Protein AF-0000000082895607 (afdb_homodimer)

Organism: Panagrellus redivivus (NCBI:txid6233)

pLDDT: mean 77.43, std 25.28, range [23.78, 98.0]

Radius of gyration: 26.11 Å; Cα contacts (8 Å, |Δi|>4): 248; chains: 2; bounding box: 45×63×79 Å

Structure (mmCIF, N/CA/C/O backbone):
data_AF-0000000082895607-model_v1
#
loop_
_entity.id
_entity.type
_entity.pdbx_description
1 polymer 'DUF148 domain-containing protein'
#
loop_
_atom_site.group_PDB
_atom_site.id
_atom_site.type_symbol
_atom_site.label_atom_id
_atom_site.label_alt_id
_atom_site.label_comp_id
_atom_site.label_asym_id
_atom_site.label_entity_id
_atom_site.label_seq_id
_atom_site.pdbx_PDB_ins_code
_atom_site.Cartn_x
_atom_site.Cartn_y
_atom_site.Cartn_z
_atom_site.occupancy
_atom_site.B_iso_or_equiv
_atom_site.auth_seq_id
_atom_site.auth_comp_id
_atom_site.auth_asym_id
_atom_site.auth_atom_id
_atom_site.pdbx_PDB_model_num
ATOM 1 N N . MET A 1 1 ? -23.828 25.281 -57.281 1 23.89 1 MET A N 1
ATOM 2 C CA . MET A 1 1 ? -23.281 23.938 -57.094 1 23.89 1 MET A CA 1
ATOM 3 C C . MET A 1 1 ? -22.266 23.906 -55.969 1 23.89 1 MET A C 1
ATOM 5 O O . MET A 1 1 ? -21.141 24.391 -56.125 1 23.89 1 MET A O 1
ATOM 9 N N . LYS A 1 2 ? -22.781 24.25 -54.656 1 31.88 2 LYS A N 1
ATOM 10 C CA . LYS A 1 2 ? -22.172 24.516 -53.344 1 31.88 2 LYS A CA 1
ATOM 11 C C . LYS A 1 2 ? -21.328 23.344 -52.875 1 31.88 2 LYS A C 1
ATOM 13 O O . LYS A 1 2 ? -21.656 22.172 -53.125 1 31.88 2 LYS A O 1
ATOM 18 N N . PRO A 1 3 ? -19.953 23.609 -52.656 1 29.38 3 PRO A N 1
ATOM 19 C CA . PRO A 1 3 ? -18.812 22.719 -52.375 1 29.38 3 PRO A CA 1
ATOM 20 C C . PRO A 1 3 ? -19.078 21.797 -51.188 1 29.38 3 PRO A C 1
ATOM 22 O O . PRO A 1 3 ? -19.234 22.266 -50.031 1 29.38 3 PRO A O 1
ATOM 25 N N . GLN A 1 4 ? -19.984 20.719 -51.281 1 27.86 4 GLN A N 1
ATOM 26 C CA . GLN A 1 4 ? -20.391 19.672 -50.344 1 27.86 4 GLN A CA 1
ATOM 27 C C . GLN A 1 4 ? -19.188 18.844 -49.906 1 27.86 4 GLN A C 1
ATOM 29 O O . GLN A 1 4 ? -19.344 17.75 -49.375 1 27.86 4 GLN A O 1
ATOM 34 N N . PHE A 1 5 ? -17.891 19.266 -50.375 1 30.45 5 PHE A N 1
ATOM 35 C CA . PHE A 1 5 ? -16.812 18.312 -50.156 1 30.45 5 PHE A CA 1
ATOM 36 C C . PHE A 1 5 ? -16.438 18.234 -48.688 1 30.45 5 PHE A C 1
ATOM 38 O O . PHE A 1 5 ? -15.461 17.578 -48.344 1 30.45 5 PHE A O 1
ATOM 45 N N . LEU A 1 6 ? -16.984 19.219 -47.844 1 29.53 6 LEU A N 1
ATOM 46 C CA . LEU A 1 6 ? -16.406 19.328 -46.5 1 29.53 6 LEU A CA 1
ATOM 47 C C . LEU A 1 6 ? -16.766 18.109 -45.688 1 29.53 6 LEU A C 1
ATOM 49 O O . LEU A 1 6 ? -16.359 18 -44.531 1 29.53 6 LEU A O 1
ATOM 53 N N . ILE A 1 7 ? -17.781 17.281 -46.125 1 29.41 7 ILE A N 1
ATOM 54 C CA . ILE A 1 7 ? -18.344 16.359 -45.125 1 29.41 7 ILE A CA 1
ATOM 55 C C . ILE A 1 7 ? -17.391 15.18 -44.938 1 29.41 7 ILE A C 1
ATOM 57 O O . ILE A 1 7 ? -17.359 14.586 -43.844 1 29.41 7 ILE A O 1
ATOM 61 N N . ALA A 1 8 ? -16.469 14.859 -45.938 1 30.78 8 ALA A N 1
ATOM 62 C CA . ALA A 1 8 ? -15.922 13.508 -45.906 1 30.78 8 ALA A CA 1
ATOM 63 C C . ALA A 1 8 ? -14.812 13.406 -44.844 1 30.78 8 ALA A C 1
ATOM 65 O O . ALA A 1 8 ? -14.359 12.305 -44.531 1 30.78 8 ALA A O 1
ATOM 66 N N . VAL A 1 9 ? -14.133 14.562 -44.594 1 34.22 9 VAL A N 1
ATOM 67 C CA . VAL A 1 9 ? -12.914 14.359 -43.781 1 34.22 9 VAL A CA 1
ATOM 68 C C . VAL A 1 9 ? -13.281 14 -42.344 1 34.22 9 VAL A C 1
ATOM 70 O O . VAL A 1 9 ? -12.469 13.414 -41.625 1 34.22 9 VAL A O 1
ATOM 73 N N . SER A 1 10 ? -14.516 14.406 -41.906 1 31.94 10 SER A N 1
ATOM 74 C CA . SER A 1 10 ? -14.758 14.258 -40.469 1 31.94 10 SER A CA 1
ATOM 75 C C . SER A 1 10 ? -14.812 12.789 -40.062 1 31.94 10 SER A C 1
ATOM 77 O O . SER A 1 10 ? -14.719 12.461 -38.875 1 31.94 10 SER A O 1
ATOM 79 N N . ILE A 1 11 ? -15.391 11.969 -40.969 1 33.97 11 ILE A N 1
ATOM 80 C CA . ILE A 1 11 ? -15.844 10.688 -40.438 1 33.97 11 ILE A CA 1
ATOM 81 C C . ILE A 1 11 ? -14.641 9.812 -40.094 1 33.97 11 ILE A C 1
ATOM 83 O O . ILE A 1 11 ? -14.703 8.984 -39.188 1 33.97 11 ILE A O 1
ATOM 87 N N . VAL A 1 12 ? -13.492 10.023 -40.875 1 31.88 12 VAL A N 1
ATOM 88 C CA . VAL A 1 12 ? -12.516 8.945 -40.812 1 31.88 12 VAL A CA 1
ATOM 89 C C . VAL A 1 12 ? -11.805 8.961 -39.469 1 31.88 12 VAL A C 1
ATOM 91 O O . VAL A 1 12 ? -11.109 8.008 -39.094 1 31.88 12 VAL A O 1
ATOM 94 N N . PHE A 1 13 ? -11.703 10.234 -38.875 1 34.66 13 PHE A N 1
ATOM 95 C CA . PHE A 1 13 ? -10.891 10.156 -37.656 1 34.66 13 PHE A CA 1
ATOM 96 C C . PHE A 1 13 ? -11.578 9.312 -36.594 1 34.66 13 PHE A C 1
ATOM 98 O O . PHE A 1 13 ? -11.07 9.18 -35.469 1 34.66 13 PHE A O 1
ATOM 105 N N . LEU A 1 14 ? -12.891 9.172 -36.812 1 34.41 14 LEU A N 1
ATOM 106 C CA . LEU A 1 14 ? -13.523 8.43 -35.719 1 34.41 14 LEU A CA 1
ATOM 107 C C . LEU A 1 14 ? -12.688 7.211 -35.344 1 34.41 14 LEU A C 1
ATOM 109 O O . LEU A 1 14 ? -12.508 6.918 -34.156 1 34.41 14 LEU A O 1
ATOM 113 N N . THR A 1 15 ? -12.656 6.098 -36.312 1 31.83 15 THR A N 1
ATOM 114 C CA . THR A 1 15 ? -12.727 4.703 -35.906 1 31.83 15 THR A CA 1
ATOM 115 C C . THR A 1 15 ? -11.398 4.246 -35.312 1 31.83 1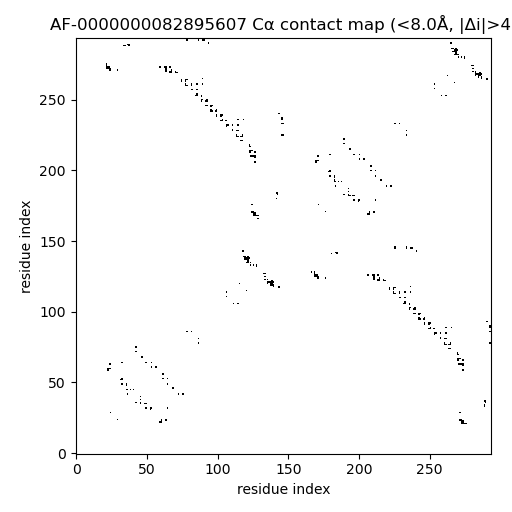5 THR A C 1
ATOM 117 O O . THR A 1 15 ? -11.359 3.338 -34.469 1 31.83 15 THR A O 1
ATOM 120 N N . LEU A 1 16 ? -10.188 4.566 -36.031 1 32.69 16 LEU A N 1
ATOM 121 C CA . LEU A 1 16 ? -9.125 3.666 -35.594 1 32.69 16 LEU A CA 1
ATOM 122 C C . LEU A 1 16 ? -8.562 4.094 -34.25 1 32.69 16 LEU A C 1
ATOM 124 O O . LEU A 1 16 ? -7.48 4.684 -34.188 1 32.69 16 LEU A O 1
ATOM 128 N N . ALA A 1 17 ? -8.898 5.203 -33.625 1 32.88 17 ALA A N 1
ATOM 129 C CA . ALA A 1 17 ? -8.438 5.129 -32.25 1 32.88 17 ALA A CA 1
ATOM 130 C C . ALA A 1 17 ? -8.555 3.705 -31.719 1 32.88 17 ALA A C 1
ATOM 132 O O . ALA A 1 17 ? -9.648 3.248 -31.375 1 32.88 17 ALA A O 1
ATOM 133 N N . SER A 1 18 ? -7.969 2.793 -32.312 1 35.06 18 SER A N 1
ATOM 134 C CA . SER A 1 18 ? -7.668 1.528 -31.656 1 35.06 18 SER A CA 1
ATOM 135 C C . SER A 1 18 ? -7.383 1.734 -30.172 1 35.06 18 SER A C 1
ATOM 137 O O . SER A 1 18 ? -6.367 2.326 -29.797 1 35.06 18 SER A O 1
ATOM 139 N N . THR A 1 19 ? -8.203 2.348 -29.359 1 38.34 19 THR A N 1
ATOM 140 C CA . THR A 1 19 ? -8.078 2.129 -27.922 1 38.34 19 THR A CA 1
ATOM 141 C C . THR A 1 19 ? -7.27 0.871 -27.625 1 38.34 19 THR A C 1
ATOM 143 O O . THR A 1 19 ? -7.688 -0.237 -27.969 1 38.34 19 THR A O 1
ATOM 146 N N . TYR A 1 20 ? -6.066 0.916 -28 1 40.5 20 TYR A N 1
ATOM 147 C CA . TYR A 1 20 ? -5.289 -0.2 -27.469 1 40.5 20 TYR A CA 1
ATOM 148 C C . TYR A 1 20 ? -5.91 -0.74 -26.188 1 40.5 20 TYR A C 1
ATOM 150 O O . TYR A 1 20 ? -5.727 -0.164 -25.109 1 40.5 20 TYR A O 1
ATOM 158 N N . ALA A 1 21 ? -7.141 -0.857 -26.094 1 45.94 21 ALA A N 1
ATOM 159 C CA . ALA A 1 21 ? -7.84 -1.519 -25 1 45.94 21 ALA A CA 1
ATOM 160 C C . ALA A 1 21 ? -7.008 -2.666 -24.438 1 45.94 21 ALA A C 1
ATOM 162 O O . ALA A 1 21 ? -6.625 -3.584 -25.156 1 45.94 21 ALA A O 1
ATOM 163 N N . TYR A 1 22 ? -6.16 -2.314 -23.562 1 58.28 22 TYR A N 1
ATOM 164 C CA . TYR A 1 22 ? -5.578 -3.453 -22.859 1 58.28 22 TYR A CA 1
ATOM 165 C C . TYR A 1 22 ? -6.602 -4.566 -22.688 1 58.28 22 TYR A C 1
ATOM 167 O O . TYR A 1 22 ? -7.742 -4.312 -22.297 1 58.28 22 TYR A O 1
ATOM 175 N N . GLU A 1 23 ? -6.391 -5.473 -23.531 1 76.56 23 GLU A N 1
ATOM 176 C CA . GLU A 1 23 ? -7.219 -6.656 -23.312 1 76.56 23 GLU A CA 1
ATOM 177 C C . GLU A 1 23 ? -6.895 -7.316 -21.984 1 76.56 23 GLU A C 1
ATOM 179 O O . GLU A 1 23 ? -5.727 -7.551 -21.672 1 76.56 23 GLU A O 1
ATOM 184 N N . ASN A 1 24 ? -7.844 -7.254 -21.203 1 87.19 24 ASN A N 1
ATOM 185 C CA . ASN A 1 24 ? -7.746 -7.879 -19.875 1 87.19 24 ASN A CA 1
ATOM 186 C C . ASN A 1 24 ? -8.578 -9.156 -19.812 1 87.19 24 ASN A C 1
ATOM 188 O O . ASN A 1 24 ? -9.555 -9.312 -20.547 1 87.19 24 ASN A O 1
ATOM 192 N N . LEU A 1 25 ? -8.07 -10.047 -18.953 1 91.75 25 LEU A N 1
ATOM 193 C CA . LEU A 1 25 ? -8.969 -11.125 -18.531 1 91.75 25 LEU A CA 1
ATOM 194 C C . LEU A 1 25 ? -10.133 -10.578 -17.719 1 91.75 25 LEU A C 1
ATOM 196 O O . LEU A 1 25 ? -9.961 -9.656 -16.922 1 91.75 25 LEU A O 1
ATOM 200 N N . SER A 1 26 ? -11.312 -11.141 -18.078 1 90.12 26 SER A N 1
ATOM 201 C CA . SER A 1 26 ? -12.383 -10.859 -17.141 1 90.12 26 SER A CA 1
ATOM 202 C C . SER A 1 26 ? -11.992 -11.289 -15.719 1 90.12 26 SER A C 1
ATOM 204 O O . SER A 1 26 ? -11.133 -12.148 -15.539 1 90.12 26 SER A O 1
ATOM 206 N N . ASN A 1 27 ? -12.625 -10.742 -14.781 1 90.12 27 ASN A N 1
ATOM 207 C CA . ASN A 1 27 ? -12.297 -11.07 -13.398 1 90.12 27 ASN A CA 1
ATOM 208 C C . ASN A 1 27 ? -12.453 -12.562 -13.117 1 90.12 27 ASN A C 1
ATOM 210 O O . ASN A 1 27 ? -11.609 -13.156 -12.438 1 90.12 27 ASN A O 1
ATOM 214 N N . ASP A 1 28 ? -13.531 -13.172 -13.602 1 91.62 28 ASP A N 1
ATOM 215 C CA . ASP A 1 28 ? -13.773 -14.594 -13.352 1 91.62 28 ASP A CA 1
ATOM 216 C C . ASP A 1 28 ? -12.656 -15.453 -13.93 1 91.62 28 ASP A C 1
ATOM 218 O O . ASP A 1 28 ? -12.148 -16.359 -13.258 1 91.62 28 ASP A O 1
ATOM 222 N N . LYS A 1 29 ? -12.32 -15.195 -15.141 1 94.12 29 LYS A N 1
ATOM 223 C CA . LYS A 1 29 ? -11.242 -15.93 -15.789 1 94.12 29 LYS A CA 1
ATOM 224 C C . LYS A 1 29 ? -9.922 -15.734 -15.047 1 94.12 29 LYS A C 1
ATOM 226 O O . LYS A 1 29 ? -9.172 -16.688 -14.844 1 94.12 29 LYS A O 1
ATOM 231 N N . TYR A 1 30 ? -9.672 -14.492 -14.711 1 93.75 30 TYR A N 1
ATOM 232 C CA . TYR A 1 30 ? -8.445 -14.156 -13.992 1 93.75 30 TYR A CA 1
ATOM 233 C C . TYR A 1 30 ? -8.375 -14.906 -12.664 1 93.75 30 TYR A C 1
ATOM 235 O O . TYR A 1 30 ? -7.363 -15.539 -12.359 1 93.75 30 TYR A O 1
ATOM 243 N N . GLN A 1 31 ? -9.453 -14.906 -11.922 1 93 31 GLN A N 1
ATOM 244 C CA . GLN A 1 31 ? -9.484 -15.578 -10.625 1 93 31 GLN A CA 1
ATOM 245 C C . GLN A 1 31 ? -9.359 -17.094 -10.789 1 93 31 GLN A C 1
ATOM 247 O O . GLN A 1 31 ? -8.727 -17.75 -9.969 1 93 31 GLN A O 1
ATOM 252 N N . ALA A 1 32 ? -9.914 -17.609 -11.781 1 93.31 32 ALA A N 1
ATOM 253 C CA . ALA A 1 32 ? -9.805 -19.047 -12.031 1 93.31 32 ALA A CA 1
ATOM 254 C C . ALA A 1 32 ? -8.352 -19.453 -12.242 1 93.31 32 ALA A C 1
ATOM 256 O O . ALA A 1 32 ? -7.895 -20.469 -11.711 1 93.31 32 ALA A O 1
ATOM 257 N N . VAL A 1 33 ? -7.633 -18.656 -12.969 1 94.69 33 VAL A N 1
ATOM 258 C CA . VAL A 1 33 ? -6.223 -18.922 -13.242 1 94.69 33 VAL A CA 1
ATOM 259 C C . VAL A 1 33 ? -5.414 -18.812 -11.945 1 94.69 33 VAL A C 1
ATOM 261 O O . VAL A 1 33 ? -4.621 -19.703 -11.625 1 94.69 33 VAL A O 1
ATOM 264 N N . LEU A 1 34 ? -5.676 -17.781 -11.258 1 93.44 34 LEU A N 1
ATOM 265 C CA . LEU A 1 34 ? -4.914 -17.547 -10.031 1 93.44 34 LEU A CA 1
ATOM 266 C C . LEU A 1 34 ? -5.164 -18.656 -9.016 1 93.44 34 LEU A C 1
ATOM 268 O O . LEU A 1 34 ? -4.25 -19.062 -8.297 1 93.44 34 LEU A O 1
ATOM 272 N N . LYS A 1 35 ? -6.324 -19.156 -8.945 1 92.38 35 LYS A N 1
ATOM 273 C CA . LYS A 1 35 ? -6.688 -20.188 -7.992 1 92.38 35 LYS A CA 1
ATOM 274 C C . LYS A 1 35 ? -5.867 -21.453 -8.227 1 92.38 35 LYS A C 1
ATOM 276 O O . LYS A 1 35 ? -5.543 -22.188 -7.281 1 92.38 35 LYS A O 1
ATOM 281 N N . ALA A 1 36 ? -5.512 -21.703 -9.391 1 93.44 36 ALA A N 1
ATOM 282 C CA . ALA A 1 36 ? -4.734 -22.891 -9.727 1 93.44 36 ALA A CA 1
ATOM 283 C C . ALA A 1 36 ? -3.344 -22.844 -9.094 1 93.44 36 ALA A C 1
ATOM 285 O O . ALA A 1 36 ? -2.678 -23.859 -8.953 1 93.44 36 ALA A O 1
ATOM 286 N N . TYR A 1 37 ? -2.914 -21.719 -8.703 1 90.88 37 TYR A N 1
ATOM 287 C CA . TYR A 1 37 ? -1.565 -21.578 -8.164 1 90.88 37 TYR A CA 1
ATOM 288 C C . TYR A 1 37 ? -1.582 -21.594 -6.637 1 90.88 37 TYR A C 1
ATOM 290 O O . TYR A 1 37 ? -0.533 -21.5 -5.996 1 90.88 37 TYR A O 1
ATOM 298 N N . THR A 1 38 ? -2.715 -21.719 -6.055 1 86.5 38 THR A N 1
ATOM 299 C CA . THR A 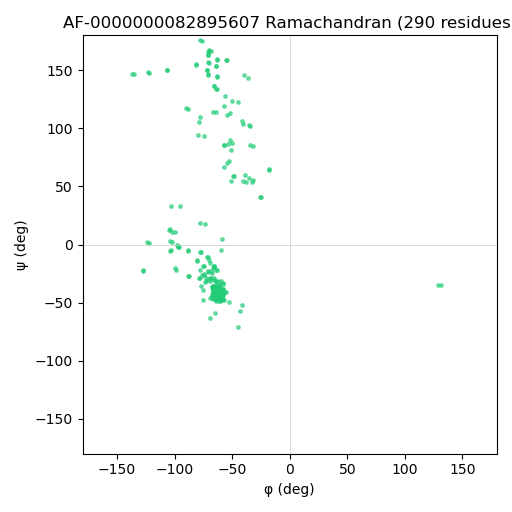1 38 ? -2.82 -21.766 -4.602 1 86.5 38 THR A CA 1
ATOM 300 C C . THR A 1 38 ? -2.684 -23.188 -4.086 1 86.5 38 THR A C 1
ATOM 302 O O . THR A 1 38 ? -2.609 -23.422 -2.877 1 86.5 38 THR A O 1
ATOM 305 N N . GLY A 1 39 ? -2.588 -24.125 -4.953 1 80.06 39 GLY A N 1
ATOM 306 C CA . GLY A 1 39 ? -2.465 -25.516 -4.539 1 80.06 39 GLY A CA 1
ATOM 307 C C . GLY A 1 39 ? -1.067 -25.875 -4.07 1 80.06 39 GLY A C 1
ATOM 308 O O . GLY A 1 39 ? -0.165 -25.031 -4.09 1 80.06 39 GLY A O 1
ATOM 309 N N . THR A 1 40 ? -0.873 -27.125 -3.58 1 85.38 40 THR A N 1
ATOM 310 C CA . THR A 1 40 ? 0.392 -27.578 -3.014 1 85.38 40 THR A CA 1
ATOM 311 C C . THR A 1 40 ? 1.21 -28.344 -4.059 1 85.38 40 THR A C 1
ATOM 313 O O . THR A 1 40 ? 2.344 -28.734 -3.793 1 85.38 40 THR A O 1
ATOM 316 N N . GLU A 1 41 ? 0.665 -28.469 -5.191 1 87.5 41 GLU A N 1
ATOM 317 C CA . GLU A 1 41 ? 1.348 -29.203 -6.258 1 87.5 41 GLU A CA 1
ATOM 318 C C . GLU A 1 41 ? 2.561 -28.422 -6.766 1 87.5 41 GLU A C 1
ATOM 320 O O . GLU A 1 41 ? 2.725 -27.25 -6.453 1 87.5 41 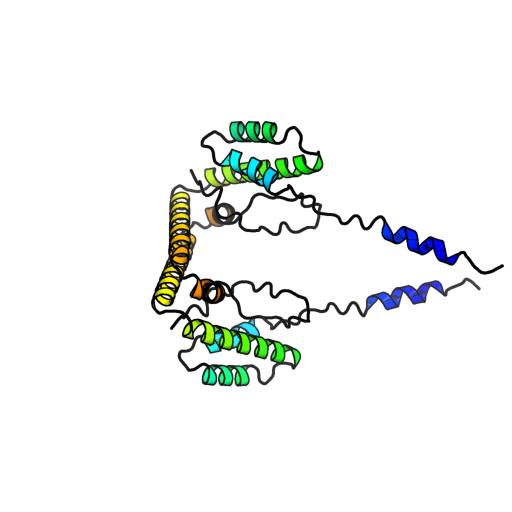GLU A O 1
ATOM 325 N N . LYS A 1 42 ? 3.383 -29.188 -7.562 1 91.38 42 LYS A N 1
ATOM 326 C CA . LYS A 1 42 ? 4.535 -28.547 -8.195 1 91.38 42 LYS A CA 1
ATOM 327 C C . LYS A 1 42 ? 4.102 -27.594 -9.305 1 91.38 42 LYS A C 1
ATOM 329 O O . LYS A 1 42 ? 3.006 -27.734 -9.852 1 91.38 42 LYS A O 1
ATOM 334 N N . LEU A 1 43 ? 4.965 -26.672 -9.578 1 94 43 LEU A N 1
ATOM 335 C CA . LEU A 1 43 ? 4.66 -25.609 -10.531 1 94 43 LEU A CA 1
ATOM 336 C C . LEU A 1 43 ? 4.254 -26.203 -11.883 1 94 43 LEU A C 1
ATOM 338 O O . LEU A 1 43 ? 3.33 -25.688 -12.531 1 94 43 LEU A O 1
ATOM 342 N N . ASP A 1 44 ? 4.957 -27.25 -12.281 1 94.56 44 ASP A N 1
ATOM 343 C CA . ASP A 1 44 ? 4.652 -27.859 -13.57 1 94.56 44 ASP A CA 1
ATOM 344 C C . ASP A 1 44 ? 3.217 -28.375 -13.609 1 94.56 44 ASP A C 1
ATOM 346 O O . ASP A 1 44 ? 2.52 -28.234 -14.609 1 94.56 44 ASP A O 1
ATOM 350 N N . GLU A 1 45 ? 2.793 -28.984 -12.562 1 95.31 45 GLU A N 1
ATOM 351 C CA . GLU A 1 45 ? 1.421 -29.484 -12.461 1 95.31 45 GLU A CA 1
ATOM 352 C C . GLU A 1 45 ? 0.423 -28.328 -12.438 1 95.31 45 GLU A C 1
ATOM 354 O O . GLU A 1 45 ? -0.632 -28.391 -13.07 1 95.31 45 GLU A O 1
ATOM 359 N N . LYS A 1 46 ? 0.704 -27.266 -11.766 1 95.25 46 LYS A N 1
ATOM 360 C CA . LYS A 1 46 ? -0.144 -26.078 -11.742 1 95.25 46 LYS A CA 1
ATOM 361 C C . LYS A 1 46 ? -0.288 -25.469 -13.133 1 95.25 46 LYS A C 1
ATOM 363 O O . LYS A 1 46 ? -1.388 -25.094 -13.539 1 95.25 46 LYS A O 1
ATOM 368 N N . ASN A 1 47 ? 0.82 -25.469 -13.781 1 96.44 47 ASN A N 1
ATOM 369 C CA . ASN A 1 47 ? 0.786 -24.938 -15.148 1 96.44 47 ASN A CA 1
ATOM 370 C C . ASN A 1 47 ? -0.103 -25.797 -16.047 1 96.44 47 ASN A C 1
ATOM 372 O O . ASN A 1 47 ? -0.807 -25.25 -16.906 1 96.44 47 ASN A O 1
ATOM 376 N N . LYS A 1 48 ? -0.086 -27.047 -15.883 1 97.31 48 LYS A N 1
ATOM 377 C CA . LYS A 1 48 ? -0.952 -27.922 -16.672 1 97.31 48 LYS A CA 1
ATOM 378 C C . LYS A 1 48 ? -2.424 -27.625 -16.391 1 97.31 48 LYS A C 1
ATOM 380 O O . LYS A 1 48 ? -3.234 -27.578 -17.328 1 97.31 48 LYS A O 1
ATOM 385 N N . LYS A 1 49 ? -2.723 -27.391 -15.148 1 96.81 49 LYS A N 1
ATOM 386 C CA . LYS A 1 49 ? -4.09 -27.031 -14.773 1 96.81 49 LYS A CA 1
ATOM 387 C C . LYS A 1 49 ? -4.512 -25.719 -15.43 1 96.81 49 LYS A C 1
ATOM 389 O O . LYS A 1 49 ? -5.645 -25.594 -15.898 1 96.81 49 LYS A O 1
ATOM 394 N N . VAL A 1 50 ? -3.604 -24.828 -15.398 1 97.88 50 VAL A N 1
ATOM 395 C CA . VAL A 1 50 ? -3.875 -23.531 -16 1 97.88 50 VAL A CA 1
ATOM 396 C C . VAL A 1 50 ? -4.113 -23.703 -17.5 1 97.88 50 VAL A C 1
ATOM 398 O O . VAL A 1 50 ? -5 -23.062 -18.078 1 97.88 50 VAL A O 1
ATOM 401 N N . ASP A 1 51 ? -3.348 -24.562 -18.156 1 97.56 51 ASP A N 1
ATOM 402 C CA . ASP A 1 51 ? -3.562 -24.844 -19.562 1 97.56 51 ASP A CA 1
ATOM 403 C C . ASP A 1 51 ? -4.957 -25.438 -19.812 1 97.56 51 ASP A C 1
ATOM 405 O O . ASP A 1 51 ? -5.621 -25.078 -20.781 1 97.56 51 ASP A O 1
ATOM 409 N N . GLU A 1 52 ? -5.426 -26.234 -18.922 1 98 52 GLU A N 1
ATOM 410 C CA . GLU A 1 52 ? -6.758 -26.828 -19.031 1 98 52 GLU A CA 1
ATOM 411 C C . GLU A 1 52 ? -7.844 -25.766 -18.844 1 98 52 GLU A C 1
ATOM 413 O O . GLU A 1 52 ? -8.812 -25.719 -19.609 1 98 52 GLU A O 1
ATOM 418 N N . ILE A 1 53 ? -7.703 -24.953 -17.859 1 97.56 53 ILE A N 1
ATOM 419 C CA . ILE A 1 53 ? -8.656 -23.891 -17.531 1 97.56 53 ILE A CA 1
ATOM 420 C C . ILE A 1 53 ? -8.781 -22.922 -18.703 1 97.56 53 ILE A C 1
ATOM 422 O O . ILE A 1 53 ? -9.867 -22.406 -18.984 1 97.56 53 ILE A O 1
ATOM 426 N N . SER A 1 54 ? -7.711 -22.703 -19.391 1 97.94 54 SER A N 1
ATOM 427 C CA . SER A 1 54 ? -7.699 -21.625 -20.375 1 97.94 54 SER A CA 1
ATOM 428 C C . SER A 1 54 ? -7.801 -22.172 -21.781 1 97.94 54 SER A C 1
ATOM 430 O O . SER A 1 54 ? -7.523 -21.453 -22.75 1 97.94 54 SER A O 1
ATOM 432 N N . LYS A 1 55 ? -8.117 -23.344 -21.938 1 97.56 55 LYS A N 1
ATOM 433 C CA . LYS A 1 55 ? -8.125 -24.016 -23.234 1 97.56 55 LYS A CA 1
ATOM 434 C C . LYS A 1 55 ? -9.047 -23.297 -24.219 1 97.56 55 LYS A C 1
ATOM 436 O O . LYS A 1 55 ? -8.742 -23.234 -25.422 1 97.56 55 LYS A O 1
ATOM 441 N N . ASP A 1 56 ? -10.18 -22.688 -23.75 1 96.25 56 ASP A N 1
ATOM 442 C CA . ASP A 1 56 ? -11.172 -22.078 -24.625 1 96.25 56 ASP A CA 1
ATOM 443 C C . ASP A 1 56 ? -11.047 -20.562 -24.641 1 96.25 56 ASP A C 1
ATOM 445 O O .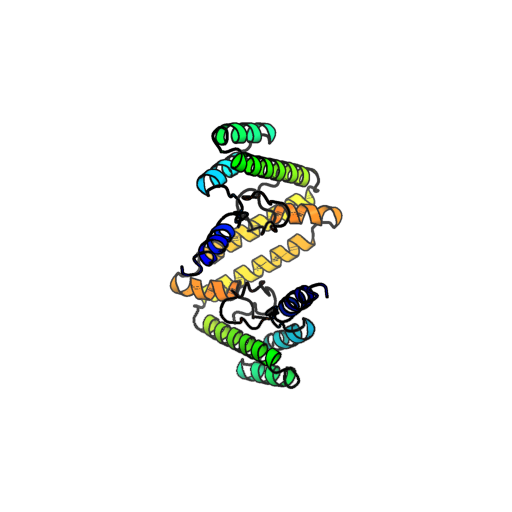 ASP A 1 56 ? -11.914 -19.859 -25.156 1 96.25 56 ASP A O 1
ATOM 449 N N . TYR A 1 57 ? -10.094 -20.078 -23.953 1 95.88 57 TYR A N 1
ATOM 450 C CA . TYR A 1 57 ? -9.859 -18.641 -24 1 95.88 57 TYR A CA 1
ATOM 451 C C . TYR A 1 57 ? -9.477 -18.203 -25.406 1 95.88 57 TYR A C 1
ATOM 453 O O . TYR A 1 57 ? -9.047 -19.016 -26.234 1 95.88 57 TYR A O 1
ATOM 461 N N . THR A 1 58 ? -9.68 -16.906 -25.656 1 94.12 58 THR A N 1
ATOM 462 C CA . THR A 1 58 ? -9.25 -16.344 -26.938 1 94.12 58 THR A CA 1
ATOM 463 C C . THR A 1 58 ? -7.727 -16.281 -27.016 1 94.12 58 THR A C 1
ATOM 465 O O . THR A 1 58 ? -7.043 -16.406 -25.984 1 94.12 58 THR A O 1
ATOM 468 N N . GLU A 1 59 ? -7.172 -16.062 -28.156 1 91.31 59 GLU A N 1
ATOM 469 C CA . GLU A 1 59 ? -5.727 -15.992 -28.344 1 91.31 59 GLU A CA 1
ATOM 470 C C . GLU A 1 59 ? -5.133 -14.844 -27.531 1 91.31 59 GLU A C 1
ATOM 472 O O . GLU A 1 59 ? -4.062 -14.984 -26.938 1 91.31 59 GLU A O 1
ATOM 477 N N . SER A 1 60 ? -5.852 -13.758 -27.5 1 88.69 60 SER A N 1
ATOM 478 C CA . SER A 1 60 ? -5.387 -12.617 -26.719 1 88.69 60 SER A CA 1
ATOM 479 C C . SER A 1 60 ? -5.391 -12.93 -25.219 1 88.69 60 SER A C 1
ATOM 481 O O . SER A 1 60 ? -4.461 -12.555 -24.5 1 88.69 60 SER A O 1
ATOM 483 N N . GLU A 1 61 ? -6.402 -13.648 -24.781 1 93.5 61 GLU A N 1
ATOM 484 C CA . GLU A 1 61 ? -6.488 -14.047 -23.391 1 93.5 61 GLU A CA 1
ATOM 485 C C . GLU A 1 61 ? -5.391 -15.047 -23.031 1 93.5 61 GLU A C 1
ATOM 487 O O . GLU A 1 61 ? -4.816 -14.977 -21.938 1 93.5 61 GLU A O 1
ATOM 492 N N . LYS A 1 62 ? -5.086 -15.891 -23.922 1 94.38 62 LYS A N 1
ATOM 493 C CA . LYS A 1 62 ? -4.055 -16.891 -23.688 1 94.38 62 LYS A CA 1
ATOM 494 C C . LYS A 1 62 ? -2.682 -16.25 -23.531 1 94.38 62 LYS A C 1
ATOM 496 O O . LYS A 1 62 ? -1.826 -16.75 -22.812 1 94.38 62 LYS A O 1
ATOM 501 N N . LYS A 1 63 ? -2.467 -15.18 -24.156 1 92.12 63 LYS A N 1
ATOM 502 C CA . LYS A 1 63 ? -1.215 -14.453 -23.984 1 92.12 63 LYS A CA 1
ATOM 503 C C . LYS A 1 63 ? -1.078 -13.914 -22.562 1 92.12 63 LYS A C 1
ATOM 505 O O . LYS A 1 63 ? 0.015 -13.922 -22 1 92.12 63 LYS A O 1
ATOM 510 N N . ILE A 1 64 ? -2.225 -13.461 -22.125 1 92.44 64 ILE A N 1
ATOM 511 C CA . ILE A 1 64 ? -2.23 -13 -20.734 1 92.44 64 ILE A CA 1
ATOM 512 C C . ILE A 1 64 ? -1.94 -14.164 -19.797 1 92.44 64 ILE A C 1
ATOM 514 O O . ILE A 1 64 ? -1.14 -14.039 -18.875 1 92.44 64 ILE A O 1
ATOM 518 N N . VAL A 1 65 ? -2.523 -15.273 -20.094 1 95.06 65 VAL A N 1
ATOM 519 C CA . VAL A 1 65 ? -2.312 -16.469 -19.281 1 95.06 65 VAL A CA 1
ATOM 520 C C . VAL A 1 65 ? -0.834 -16.859 -19.297 1 95.06 65 VAL A C 1
ATOM 522 O O . VAL A 1 65 ? -0.262 -17.203 -18.266 1 95.06 65 VAL A O 1
ATOM 525 N N . GLU A 1 66 ? -0.172 -16.719 -20.422 1 94.75 66 GLU A N 1
ATOM 526 C CA . GLU A 1 66 ? 1.252 -17.031 -20.531 1 94.75 66 GLU A CA 1
ATOM 527 C C . GLU A 1 66 ? 2.084 -16.062 -19.688 1 94.75 66 GLU A C 1
ATOM 529 O O . GLU A 1 66 ? 3.076 -16.453 -19.078 1 94.75 66 GLU A O 1
ATOM 534 N N . SER A 1 67 ? 1.623 -14.859 -19.672 1 91.94 67 SER A N 1
ATOM 535 C CA . SER A 1 67 ? 2.311 -13.883 -18.828 1 91.94 67 SER A CA 1
ATOM 536 C C . SER A 1 67 ? 2.16 -14.219 -17.344 1 91.94 67 SER A C 1
ATOM 538 O O . SER A 1 67 ? 3.092 -14.031 -16.562 1 91.94 67 SER A O 1
ATOM 540 N N . ILE A 1 68 ? 0.991 -14.734 -17 1 92.94 68 ILE A N 1
ATOM 541 C CA . ILE A 1 68 ? 0.762 -15.141 -15.617 1 92.94 68 ILE A CA 1
ATOM 542 C C . ILE A 1 68 ? 1.645 -16.344 -15.281 1 92.94 68 ILE A C 1
ATOM 544 O O . ILE A 1 68 ? 2.271 -16.375 -14.219 1 92.94 68 ILE A O 1
ATOM 548 N N . LYS A 1 69 ? 1.741 -17.281 -16.172 1 94.38 69 LYS A N 1
ATOM 549 C CA . LYS A 1 69 ? 2.611 -18.438 -15.961 1 94.38 69 LYS A CA 1
ATOM 550 C C . LYS A 1 69 ? 4.062 -18 -15.773 1 94.38 69 LYS A C 1
ATOM 552 O O . LYS A 1 69 ? 4.762 -18.516 -14.906 1 94.38 69 LYS A O 1
ATOM 557 N N . ALA A 1 70 ? 4.492 -17.094 -16.609 1 93.12 70 ALA A N 1
ATOM 558 C CA . ALA A 1 70 ? 5.855 -16.578 -16.5 1 93.12 70 ALA A CA 1
ATOM 559 C C . ALA A 1 70 ? 6.082 -15.898 -15.164 1 93.12 70 ALA A C 1
ATOM 561 O O . ALA A 1 70 ? 7.156 -16.031 -14.562 1 93.12 70 ALA A O 1
ATOM 562 N N . PHE A 1 71 ? 5.039 -15.18 -14.766 1 91.81 71 PHE A N 1
ATOM 563 C CA . PHE A 1 71 ? 5.105 -14.523 -13.469 1 91.81 71 PHE A CA 1
ATOM 564 C C . PHE A 1 71 ? 5.355 -15.539 -12.359 1 91.81 71 PHE A C 1
ATOM 566 O O . PHE A 1 71 ? 6.242 -15.352 -11.523 1 91.81 71 PHE A O 1
ATOM 573 N N . PHE A 1 72 ? 4.641 -16.625 -12.336 1 92.5 72 PHE A N 1
ATOM 574 C CA . PHE A 1 72 ? 4.758 -17.594 -11.25 1 92.5 72 PHE A CA 1
ATOM 575 C C .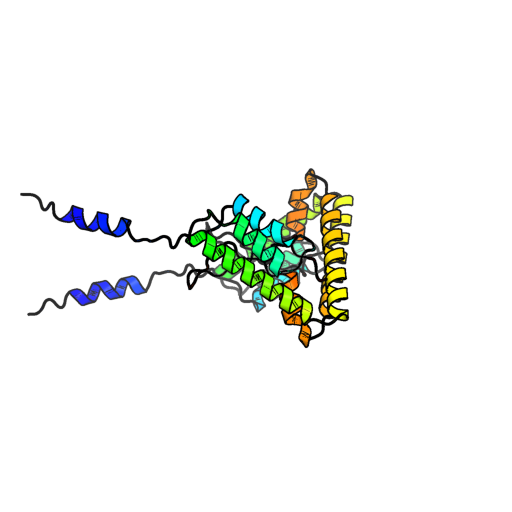 PHE A 1 72 ? 6.047 -18.406 -11.375 1 92.5 72 PHE A C 1
ATOM 577 O O . PHE A 1 72 ? 6.598 -18.859 -10.367 1 92.5 72 PHE A O 1
ATOM 584 N N . LYS A 1 73 ? 6.59 -18.547 -12.562 1 93.69 73 LYS A N 1
ATOM 585 C CA . LYS A 1 73 ? 7.922 -19.125 -12.727 1 93.69 73 LYS A CA 1
ATOM 586 C C . LYS A 1 73 ? 8.992 -18.25 -12.094 1 93.69 73 LYS A C 1
ATOM 588 O O . LYS A 1 73 ? 9.883 -18.75 -11.406 1 93.69 73 LYS A O 1
ATOM 593 N N . LEU A 1 74 ? 8.82 -16.984 -12.336 1 92.88 74 LEU A N 1
ATOM 594 C CA . LEU A 1 74 ? 9.75 -16.031 -11.734 1 92.88 74 LEU A CA 1
ATOM 595 C C . LEU A 1 74 ? 9.633 -16.047 -10.211 1 92.88 74 LEU A C 1
ATOM 597 O O . LEU A 1 74 ? 10.641 -15.961 -9.508 1 92.88 74 LEU A O 1
ATOM 601 N N . ARG A 1 75 ? 8.414 -16.125 -9.812 1 92.56 75 ARG A N 1
ATOM 602 C CA . ARG A 1 75 ? 8.195 -16.172 -8.367 1 92.56 75 ARG A CA 1
ATOM 603 C C . ARG A 1 75 ? 8.836 -17.422 -7.754 1 92.56 75 ARG A C 1
ATOM 605 O O . ARG A 1 75 ? 9.5 -17.328 -6.715 1 92.56 75 ARG A O 1
ATOM 612 N N . ALA A 1 76 ? 8.664 -18.547 -8.352 1 91.69 76 ALA A N 1
ATOM 613 C CA . ALA A 1 76 ? 9.273 -19.781 -7.863 1 91.69 76 ALA A CA 1
ATOM 614 C C . ALA A 1 76 ? 10.797 -19.656 -7.82 1 91.69 76 ALA A C 1
ATOM 616 O O . ALA A 1 76 ? 11.438 -20.094 -6.859 1 91.69 76 ALA A O 1
ATOM 617 N N . LYS A 1 77 ? 11.328 -19.047 -8.789 1 93.12 77 LYS A N 1
ATOM 618 C CA . LYS A 1 77 ? 12.766 -18.828 -8.836 1 93.12 77 LYS A CA 1
ATOM 619 C C . LYS A 1 77 ? 13.219 -17.922 -7.703 1 93.12 77 LYS A C 1
ATOM 621 O O . LYS A 1 77 ? 14.234 -18.188 -7.051 1 93.12 77 LYS A O 1
ATOM 626 N N . ALA A 1 78 ? 12.461 -16.844 -7.527 1 92.69 78 ALA A N 1
ATOM 627 C CA . ALA A 1 78 ? 12.789 -15.922 -6.445 1 92.69 78 ALA A CA 1
ATOM 628 C C . ALA A 1 78 ? 12.781 -16.641 -5.094 1 92.69 78 ALA A C 1
ATOM 630 O O . ALA A 1 78 ? 13.695 -16.453 -4.285 1 92.69 78 ALA A O 1
ATOM 631 N N . ILE A 1 79 ? 11.82 -17.469 -4.883 1 93.19 79 ILE A N 1
ATOM 632 C CA . ILE A 1 79 ? 11.688 -18.188 -3.625 1 93.19 79 ILE A CA 1
ATOM 633 C C . ILE A 1 79 ? 12.875 -19.125 -3.434 1 93.19 79 ILE A C 1
ATOM 635 O O . ILE A 1 79 ? 13.406 -19.25 -2.328 1 93.19 79 ILE A O 1
ATOM 639 N N . SER A 1 80 ? 13.305 -19.703 -4.461 1 93.5 80 SER A N 1
ATOM 640 C CA . SER A 1 80 ? 14.375 -20.703 -4.379 1 93.5 80 SER A CA 1
ATOM 641 C C . SER A 1 80 ? 15.727 -20.031 -4.148 1 93.5 80 SER A C 1
ATOM 643 O O . SER A 1 80 ? 16.672 -20.688 -3.707 1 93.5 80 SER A O 1
ATOM 645 N N . THR A 1 81 ? 15.789 -18.734 -4.43 1 94.69 81 THR A N 1
ATOM 646 C CA . THR A 1 81 ? 17.094 -18.078 -4.41 1 94.69 81 THR A CA 1
ATOM 647 C C . THR A 1 81 ? 17.312 -17.344 -3.09 1 94.69 81 THR A C 1
ATOM 649 O O . THR A 1 81 ? 18.453 -17.078 -2.703 1 94.69 81 THR A O 1
ATOM 652 N N . ILE A 1 82 ? 16.266 -17.047 -2.441 1 95.69 82 ILE A N 1
ATOM 653 C CA . ILE A 1 82 ? 16.422 -16.281 -1.216 1 95.69 82 ILE A CA 1
ATOM 654 C C . ILE A 1 82 ? 16.797 -17.203 -0.065 1 95.69 82 ILE A C 1
ATOM 656 O O . ILE A 1 82 ? 16.531 -18.406 -0.11 1 95.69 82 ILE A O 1
ATOM 660 N N . SER A 1 83 ? 17.469 -16.688 0.98 1 95.94 83 SER A N 1
ATOM 661 C CA . SER A 1 83 ? 17.922 -17.438 2.145 1 95.94 83 SER A CA 1
ATOM 662 C C . SER A 1 83 ? 16.75 -17.844 3.027 1 95.94 83 SER A C 1
ATOM 664 O O . SER A 1 83 ? 15.664 -17.281 2.924 1 95.94 83 SER A O 1
ATOM 666 N N . THR A 1 84 ? 17.016 -18.797 3.891 1 95.38 84 THR A N 1
ATOM 667 C CA . THR A 1 84 ? 16.031 -19.234 4.871 1 95.38 84 THR A CA 1
ATOM 668 C C . THR A 1 84 ? 15.664 -18.094 5.816 1 95.38 84 THR A C 1
ATOM 670 O O . THR A 1 84 ? 14.5 -17.922 6.184 1 95.38 84 THR A O 1
ATOM 673 N N . GLU A 1 85 ? 16.688 -17.297 6.141 1 96.25 85 GLU A N 1
ATOM 674 C CA . GLU A 1 85 ? 16.453 -16.125 6.992 1 96.25 85 GLU A CA 1
ATOM 675 C C . GLU A 1 85 ? 15.469 -15.164 6.34 1 96.25 85 GLU A C 1
ATOM 677 O O . GLU A 1 85 ? 14.531 -14.68 6.988 1 96.25 85 GLU A O 1
ATOM 682 N N . THR A 1 86 ? 15.695 -14.945 5.105 1 96.56 86 THR A N 1
ATOM 683 C CA . THR A 1 86 ? 14.805 -14.039 4.383 1 96.56 86 THR A CA 1
ATOM 684 C C . THR A 1 86 ? 13.398 -14.625 4.297 1 96.56 86 THR A C 1
ATOM 686 O O . THR A 1 86 ? 12.414 -13.898 4.43 1 96.56 86 THR A O 1
ATOM 689 N N . LYS A 1 87 ? 13.258 -15.891 4.109 1 94.81 87 LYS A N 1
ATOM 690 C CA . LYS A 1 87 ? 11.945 -16.531 4.102 1 94.81 87 LYS A CA 1
ATOM 691 C C . LYS A 1 87 ? 11.219 -16.312 5.426 1 94.81 87 LYS A C 1
ATOM 693 O O . LYS A 1 87 ? 10.023 -16.016 5.441 1 94.81 87 LYS A O 1
ATOM 698 N N . ASP A 1 88 ? 11.898 -16.438 6.508 1 96.19 88 ASP A N 1
ATOM 699 C CA . ASP A 1 88 ? 11.32 -16.219 7.828 1 96.19 88 ASP A CA 1
ATOM 700 C C . ASP A 1 88 ? 10.836 -14.781 7.988 1 96.19 88 ASP A C 1
ATOM 702 O O . ASP A 1 88 ? 9.75 -14.539 8.531 1 96.19 88 ASP A O 1
ATOM 706 N N . ILE A 1 89 ? 11.656 -13.883 7.5 1 97 89 ILE A N 1
ATOM 707 C CA . ILE A 1 89 ? 11.289 -12.469 7.57 1 97 89 ILE A CA 1
ATOM 708 C C . ILE A 1 89 ? 10.016 -12.227 6.766 1 97 89 ILE A C 1
ATOM 710 O O . ILE A 1 89 ? 9.117 -11.508 7.219 1 97 89 ILE A O 1
ATOM 714 N N . LEU A 1 90 ? 9.922 -12.828 5.605 1 94.81 90 LEU A N 1
ATOM 715 C CA . LEU A 1 90 ? 8.75 -12.648 4.754 1 94.81 90 LEU A CA 1
ATOM 716 C C . LEU A 1 90 ? 7.512 -13.25 5.406 1 94.81 90 LEU A C 1
ATOM 718 O O . LEU A 1 90 ? 6.414 -12.703 5.293 1 94.81 90 LEU A O 1
ATOM 722 N N . HIS A 1 91 ? 7.688 -14.352 6.074 1 95.19 91 HIS A N 1
ATOM 723 C CA . HIS A 1 91 ? 6.582 -14.93 6.828 1 95.19 91 HIS A CA 1
ATOM 724 C C . HIS A 1 91 ? 6.148 -14.008 7.961 1 95.19 91 HIS A C 1
ATOM 726 O O . HIS A 1 91 ? 4.949 -13.828 8.195 1 95.19 91 HIS A O 1
ATOM 732 N N . GLU A 1 92 ? 7.094 -13.414 8.648 1 96.31 92 GLU A N 1
ATOM 733 C CA . GLU A 1 92 ? 6.789 -12.453 9.695 1 96.31 92 GLU A CA 1
ATOM 734 C C . GLU A 1 92 ? 5.98 -11.273 9.148 1 96.31 92 GLU A C 1
ATOM 736 O O . GLU A 1 92 ? 4.977 -10.883 9.742 1 96.31 92 GLU A O 1
ATOM 741 N N . ILE A 1 93 ? 6.395 -10.773 7.992 1 94.81 93 ILE A N 1
ATOM 742 C CA . ILE A 1 93 ? 5.719 -9.641 7.375 1 94.81 93 ILE A CA 1
ATOM 743 C C . ILE A 1 93 ? 4.297 -10.031 6.988 1 94.81 93 ILE A C 1
ATOM 745 O O . ILE A 1 93 ? 3.355 -9.266 7.191 1 94.81 93 ILE A O 1
ATOM 749 N N . LYS A 1 94 ? 4.133 -11.195 6.516 1 92.56 94 LYS A N 1
ATOM 750 C CA . LYS A 1 94 ? 2.801 -11.688 6.164 1 92.56 94 LYS A CA 1
ATOM 751 C C . LYS A 1 94 ? 1.906 -11.766 7.398 1 92.56 94 LYS A C 1
ATOM 753 O O . LYS A 1 94 ? 0.731 -11.398 7.348 1 92.56 94 LYS A O 1
ATOM 758 N N . GLU A 1 95 ? 2.445 -12.273 8.461 1 95.31 95 GLU A N 1
ATOM 759 C CA . GLU A 1 95 ? 1.688 -12.352 9.703 1 95.31 95 GLU A CA 1
ATOM 760 C C . GLU A 1 95 ? 1.282 -10.961 10.195 1 95.31 95 GLU A C 1
ATOM 762 O O . GLU A 1 95 ? 0.144 -10.758 10.617 1 95.31 95 GLU A O 1
ATOM 767 N N . LEU A 1 96 ? 2.178 -10.062 10.094 1 95.31 96 LEU A N 1
ATOM 768 C CA . LEU A 1 96 ? 1.899 -8.688 10.508 1 95.31 96 LEU A CA 1
ATOM 769 C C . LEU A 1 96 ? 0.823 -8.07 9.617 1 95.31 96 LEU A C 1
ATOM 771 O O . LEU A 1 96 ? -0.04 -7.336 10.109 1 95.31 96 LEU A O 1
ATOM 775 N N . ARG A 1 97 ? 0.842 -8.352 8.359 1 91.94 97 ARG A N 1
ATOM 776 C CA . ARG A 1 97 ? -0.184 -7.863 7.441 1 91.94 97 ARG A CA 1
ATOM 777 C C . ARG A 1 97 ? -1.549 -8.445 7.789 1 91.94 97 ARG A C 1
ATOM 779 O O . ARG A 1 97 ? -2.559 -7.742 7.754 1 91.94 97 ARG A O 1
ATOM 786 N N . ASN A 1 98 ? -1.556 -9.719 8.125 1 92.69 98 ASN A N 1
ATOM 787 C CA . ASN A 1 98 ? -2.803 -10.359 8.531 1 92.69 98 ASN A CA 1
ATOM 788 C C . ASN A 1 98 ? -3.354 -9.742 9.812 1 92.69 98 ASN A C 1
ATOM 790 O O . ASN A 1 98 ? -4.559 -9.523 9.938 1 92.69 98 ASN A O 1
ATOM 794 N N . LYS A 1 99 ? -2.494 -9.484 10.695 1 96.31 99 LYS A N 1
ATOM 795 C CA . LYS A 1 99 ? -2.904 -8.828 11.938 1 96.31 99 LYS A CA 1
ATOM 796 C C . LYS A 1 99 ? -3.465 -7.434 11.664 1 96.31 99 LYS A C 1
ATOM 798 O O . LYS A 1 99 ? -4.43 -7.012 12.305 1 96.31 99 LYS A O 1
ATOM 803 N N . GLN A 1 100 ? -2.891 -6.719 10.68 1 95.31 100 GLN A N 1
ATOM 804 C CA . GLN A 1 100 ? -3.381 -5.398 10.297 1 95.31 100 GLN A CA 1
ATOM 805 C C . GLN A 1 100 ? -4.797 -5.48 9.734 1 95.31 100 GLN A C 1
ATOM 807 O O . GLN A 1 100 ? -5.664 -4.691 10.109 1 95.31 100 GLN A O 1
ATOM 812 N N . LYS A 1 101 ? -4.988 -6.41 8.891 1 93.12 101 LYS A N 1
ATOM 813 C CA . LYS A 1 101 ? -6.309 -6.609 8.305 1 93.12 101 LYS A CA 1
ATOM 814 C C . LYS A 1 101 ? -7.348 -6.918 9.383 1 93.12 101 LYS A C 1
ATOM 816 O O . LYS A 1 101 ? -8.453 -6.375 9.359 1 93.12 101 LYS A O 1
ATOM 821 N N . ALA A 1 102 ? -6.961 -7.797 10.289 1 96.25 102 ALA A N 1
ATOM 822 C CA . ALA A 1 102 ? -7.859 -8.156 11.383 1 96.25 102 ALA A CA 1
ATOM 823 C C . ALA A 1 102 ? -8.164 -6.953 12.266 1 96.25 102 ALA A C 1
ATOM 825 O O . ALA A 1 102 ? -9.297 -6.762 12.703 1 96.25 102 ALA A O 1
ATOM 826 N N . ALA A 1 103 ? -7.137 -6.191 12.508 1 96.5 103 ALA A N 1
ATOM 827 C CA . ALA A 1 103 ? -7.336 -4.984 13.297 1 96.5 103 ALA A CA 1
ATOM 828 C C . ALA A 1 103 ? -8.312 -4.031 12.617 1 96.5 103 ALA A C 1
ATOM 830 O O . ALA A 1 103 ? -9.258 -3.545 13.234 1 96.5 103 ALA A O 1
ATOM 831 N N . PHE A 1 104 ? -8.156 -3.779 11.336 1 95.62 104 PHE A N 1
ATOM 832 C CA . PHE A 1 104 ? -9.008 -2.844 10.609 1 95.62 104 PHE A CA 1
ATOM 833 C C . PHE A 1 104 ? -10.453 -3.34 10.57 1 95.62 104 PHE A C 1
ATOM 835 O O . PHE A 1 104 ? -11.391 -2.541 10.57 1 95.62 104 PHE A O 1
ATOM 842 N N . ALA A 1 105 ? -10.609 -4.672 10.562 1 96.31 105 ALA A N 1
ATOM 843 C CA . ALA A 1 105 ? -11.945 -5.262 10.523 1 96.31 105 ALA A CA 1
ATOM 844 C C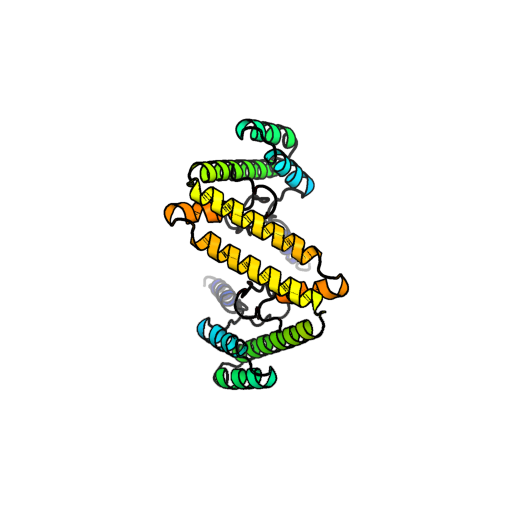 . ALA A 1 105 ? -12.727 -4.918 11.781 1 96.31 105 ALA A C 1
ATOM 846 O O . ALA A 1 105 ? -13.961 -4.965 11.781 1 96.31 105 ALA A O 1
ATOM 847 N N . ARG A 1 106 ? -12 -4.578 12.836 1 97.31 106 ARG A N 1
ATOM 848 C CA . ARG A 1 106 ? -12.656 -4.258 14.102 1 97.31 106 ARG A CA 1
ATOM 849 C C . ARG A 1 106 ? -13.18 -2.824 14.102 1 97.31 106 ARG A C 1
ATOM 851 O O . ARG A 1 106 ? -13.961 -2.443 14.977 1 97.31 106 ARG A O 1
ATOM 858 N N . VAL A 1 107 ? -12.781 -1.987 13.172 1 96.25 107 VAL A N 1
ATOM 859 C CA . VAL A 1 107 ? -13.242 -0.604 13.094 1 96.25 107 VAL A CA 1
ATOM 860 C C . VAL A 1 107 ? -14.75 -0.571 12.844 1 96.25 107 VAL A C 1
ATOM 862 O O . VAL A 1 107 ? -15.258 -1.285 11.977 1 96.25 107 VAL A O 1
ATOM 865 N N . SER A 1 108 ? -15.414 0.255 13.602 1 97 108 SER A N 1
ATOM 866 C CA . SER A 1 108 ? -16.859 0.348 13.461 1 97 108 SER A CA 1
ATOM 867 C C . SER A 1 108 ? -17.25 0.874 12.078 1 97 108 SER A C 1
ATOM 869 O O . SER A 1 108 ? -16.5 1.626 11.461 1 97 108 SER A O 1
ATOM 871 N N . ALA A 1 109 ? -18.469 0.485 11.641 1 95.5 109 ALA A N 1
ATOM 872 C CA . ALA A 1 109 ? -18.969 0.909 10.336 1 95.5 109 ALA A CA 1
ATOM 873 C C . ALA A 1 109 ? -19.016 2.432 10.234 1 95.5 109 ALA A C 1
ATOM 875 O O . ALA A 1 109 ? -18.688 3.002 9.188 1 95.5 109 ALA A O 1
ATOM 876 N N . SER A 1 110 ? -19.391 3.08 11.352 1 96.44 110 SER A N 1
ATOM 877 C CA . SER A 1 110 ? -19.547 4.531 11.367 1 96.44 110 SER A CA 1
ATOM 878 C C . SER A 1 110 ? -18.188 5.23 11.203 1 96.44 110 SER A C 1
ATOM 880 O O . SER A 1 110 ? -18.125 6.344 10.68 1 96.44 110 SER A O 1
ATOM 882 N N . ASP A 1 111 ? -17.109 4.527 11.57 1 96.81 111 ASP A N 1
ATOM 883 C CA . ASP A 1 111 ? -15.797 5.164 11.578 1 96.81 111 ASP A CA 1
ATOM 884 C C . ASP A 1 111 ? -14.969 4.738 10.367 1 96.81 111 ASP A C 1
ATOM 886 O O . ASP A 1 111 ? -13.867 5.246 10.148 1 96.81 111 ASP A O 1
ATOM 890 N N . LYS A 1 112 ? -15.453 3.838 9.57 1 95.12 112 LYS A N 1
ATOM 891 C CA . LYS A 1 112 ? -14.641 3.182 8.539 1 95.12 112 LYS A CA 1
ATOM 892 C C . LYS A 1 112 ? -14.102 4.191 7.535 1 95.12 112 LYS A C 1
ATOM 894 O O . LYS A 1 112 ? -12.938 4.133 7.156 1 95.12 112 LYS A O 1
ATOM 899 N N . LYS A 1 113 ? -14.992 5.055 7.184 1 92.94 113 LYS A N 1
ATOM 900 C CA . LYS A 1 113 ? -14.57 6.039 6.188 1 92.94 113 LYS A CA 1
ATOM 901 C C . LYS A 1 113 ? -13.461 6.934 6.73 1 92.94 113 LYS A C 1
ATOM 903 O O . LYS A 1 113 ? -12.445 7.148 6.062 1 92.94 113 LYS A O 1
ATOM 908 N N . ALA A 1 114 ? -13.672 7.445 7.91 1 93 114 ALA A N 1
ATOM 909 C CA . ALA A 1 114 ? -12.664 8.297 8.539 1 93 114 ALA A CA 1
ATOM 910 C C . ALA A 1 114 ? -11.367 7.527 8.781 1 93 114 ALA A C 1
ATOM 912 O O . ALA A 1 114 ? -10.281 8.047 8.539 1 93 114 ALA A O 1
ATOM 913 N N . ALA A 1 115 ? -11.523 6.312 9.195 1 93.62 115 ALA A N 1
ATOM 914 C CA . ALA A 1 115 ? -10.352 5.48 9.445 1 93.62 115 ALA A CA 1
ATOM 915 C C . ALA A 1 115 ? -9.547 5.262 8.172 1 93.62 115 ALA A C 1
ATOM 917 O O . ALA A 1 115 ? -8.32 5.371 8.18 1 93.62 115 ALA A O 1
ATOM 918 N N . LYS A 1 116 ? -10.258 5.012 7.105 1 91.19 116 LYS A N 1
ATOM 919 C CA . LYS A 1 116 ? -9.586 4.82 5.824 1 91.19 116 LYS A CA 1
ATOM 920 C C . LYS A 1 116 ? -8.852 6.09 5.398 1 91.19 116 LYS A C 1
ATOM 922 O O . LYS A 1 116 ? -7.711 6.027 4.938 1 91.19 116 LYS A O 1
ATOM 927 N N . PHE A 1 117 ? -9.453 7.152 5.578 1 90.75 117 PHE A N 1
ATOM 928 C CA . PHE A 1 117 ? -8.844 8.438 5.27 1 90.75 117 PHE A CA 1
ATOM 929 C C . PHE A 1 117 ? -7.566 8.641 6.082 1 90.75 117 PHE A C 1
ATOM 931 O O . PHE A 1 117 ? -6.516 8.969 5.531 1 90.75 117 PHE A O 1
ATOM 938 N N . LEU A 1 118 ? -7.633 8.359 7.309 1 91.38 118 LEU A N 1
ATOM 939 C CA . LEU A 1 118 ? -6.523 8.617 8.219 1 91.38 118 LEU A CA 1
ATOM 940 C C . LEU A 1 118 ? -5.355 7.68 7.93 1 91.38 118 LEU A C 1
ATOM 942 O O . LEU A 1 118 ? -4.195 8.055 8.109 1 91.38 118 LEU A O 1
ATOM 946 N N . LEU A 1 119 ? -5.648 6.523 7.426 1 89.88 119 LEU A N 1
ATOM 947 C CA . LEU A 1 119 ? -4.605 5.523 7.219 1 89.88 119 LEU A CA 1
ATOM 948 C C . LEU A 1 119 ? -3.959 5.695 5.848 1 89.88 119 LEU A C 1
ATOM 950 O O . LEU A 1 119 ? -2.789 5.352 5.66 1 89.88 119 LEU A O 1
ATOM 954 N N . PHE A 1 120 ? -4.734 6.266 4.879 1 86.5 120 PHE A N 1
ATOM 955 C CA . PHE A 1 120 ? -4.258 6.086 3.512 1 86.5 120 PHE A CA 1
ATOM 956 C C . PHE A 1 120 ? -4.164 7.426 2.789 1 86.5 120 PHE A C 1
ATOM 958 O O . PHE A 1 120 ? -3.488 7.539 1.765 1 86.5 120 PHE A O 1
ATOM 965 N N . ALA A 1 121 ? -4.902 8.367 3.277 1 87.12 121 ALA A N 1
ATOM 966 C CA . ALA A 1 121 ? -4.91 9.633 2.545 1 87.12 121 ALA A CA 1
ATOM 967 C C . ALA A 1 121 ? -3.576 10.359 2.697 1 87.12 121 ALA A C 1
ATOM 969 O O . ALA A 1 121 ? -2.98 10.359 3.777 1 87.12 121 ALA A O 1
ATOM 970 N N . LYS A 1 122 ? -3.174 11.078 1.61 1 86.5 122 LYS A N 1
ATOM 971 C CA . LYS A 1 122 ? -1.965 11.898 1.591 1 86.5 122 LYS A CA 1
ATOM 972 C C . LYS A 1 122 ? -2.289 13.352 1.254 1 86.5 122 LYS A C 1
ATOM 974 O O . LYS A 1 122 ? -3.227 13.625 0.501 1 86.5 122 LYS A O 1
ATOM 979 N N . PRO A 1 123 ? -1.449 14.148 1.865 1 89.38 123 PRO A N 1
ATOM 980 C CA . PRO A 1 123 ? -1.643 15.539 1.44 1 89.38 123 PRO A CA 1
ATOM 981 C C . PRO A 1 123 ? -1.355 15.742 -0.045 1 89.38 123 PRO A C 1
ATOM 983 O O . PRO A 1 123 ? -0.446 15.117 -0.595 1 89.38 123 PRO A O 1
ATOM 986 N N . PRO A 1 124 ? -2.088 16.594 -0.702 1 87.5 124 PRO A N 1
ATOM 987 C CA . PRO A 1 124 ? -1.872 16.828 -2.133 1 87.5 124 PRO A CA 1
ATOM 988 C C . PRO A 1 124 ? -0.586 17.594 -2.424 1 87.5 124 PRO A C 1
ATOM 990 O O . PRO A 1 124 ? -0.144 18.391 -1.602 1 87.5 124 PRO A O 1
ATOM 993 N N . ASN A 1 125 ? -0.028 17.344 -3.525 1 89.31 125 ASN A N 1
ATOM 994 C CA . ASN A 1 125 ? 1.158 18.062 -3.961 1 89.31 125 ASN A CA 1
ATOM 995 C C . ASN A 1 125 ? 0.932 18.75 -5.309 1 89.31 125 ASN A C 1
ATOM 997 O O . ASN A 1 125 ? 1.889 19.156 -5.973 1 89.31 125 ASN A O 1
ATOM 1001 N N . HIS A 1 126 ? -0.232 18.594 -5.762 1 80.5 126 HIS A N 1
ATOM 1002 C CA . HIS A 1 126 ? -0.57 19.188 -7.055 1 80.5 126 HIS A CA 1
ATOM 1003 C C . HIS A 1 126 ? -1.949 19.844 -7.02 1 80.5 126 HIS A C 1
ATOM 1005 O O . HIS A 1 126 ? -2.74 19.578 -6.109 1 80.5 126 HIS A O 1
ATOM 1011 N N . VAL A 1 127 ? -2.043 20.891 -7.77 1 68.94 127 VAL A N 1
ATOM 1012 C CA . VAL A 1 127 ? -3.365 21.484 -7.898 1 68.94 127 VAL A CA 1
ATOM 1013 C C . VAL A 1 127 ? -4.199 20.703 -8.906 1 68.94 127 VAL A C 1
ATOM 1015 O O . VAL A 1 127 ? -3.721 20.359 -9.984 1 68.94 127 VAL A O 1
ATOM 1018 N N . ASN A 1 128 ? -4.98 19.75 -8.367 1 55.91 128 ASN A N 1
ATOM 1019 C CA . ASN A 1 128 ? -5.844 19.109 -9.359 1 55.91 128 ASN A CA 1
ATOM 1020 C C . ASN A 1 128 ? -6.613 20.156 -10.172 1 55.91 128 ASN A C 1
ATOM 1022 O O . ASN A 1 128 ? -7.352 20.969 -9.617 1 55.91 128 ASN A O 1
ATOM 1026 N N . THR A 1 129 ? -5.93 20.734 -11.203 1 45.53 129 THR A N 1
ATOM 1027 C CA . THR A 1 129 ? -6.855 21.297 -12.18 1 45.53 129 THR A CA 1
ATOM 1028 C C . THR A 1 129 ? -8.094 20.422 -12.328 1 45.53 129 THR A C 1
ATOM 1030 O O . THR A 1 129 ? -7.992 19.188 -12.273 1 45.53 129 THR A O 1
ATOM 1033 N N . PRO A 1 130 ? -9.219 20.812 -12.5 1 42.22 130 PRO A N 1
ATOM 1034 C CA . PRO A 1 130 ? -10.375 19.984 -12.875 1 42.22 130 PRO A CA 1
ATOM 1035 C C . PRO A 1 130 ? -10.039 18.938 -13.922 1 42.22 130 PRO A C 1
ATOM 1037 O O . PRO A 1 130 ? -9.422 19.25 -14.945 1 42.22 130 PRO A O 1
ATOM 1040 N N . GLY A 1 131 ? -9.852 17.453 -13.562 1 39.69 131 GLY A N 1
ATOM 1041 C CA . GLY A 1 131 ? -9.633 16.25 -14.336 1 39.69 131 GLY A CA 1
ATOM 1042 C C . GLY A 1 131 ? -8.484 15.406 -13.82 1 39.69 131 GLY A C 1
ATOM 1043 O O . GLY A 1 131 ? -8.188 14.344 -14.367 1 39.69 131 GLY A O 1
ATOM 1044 N N . SER A 1 132 ? -7.371 16.016 -13.281 1 36.88 132 SER A N 1
ATOM 1045 C CA . SER A 1 132 ? -6.273 15.086 -13 1 36.88 132 SER A CA 1
ATOM 1046 C C . SER A 1 132 ? -6.527 14.297 -11.727 1 36.88 132 SER A C 1
ATOM 1048 O O . SER A 1 132 ? -6.797 14.883 -10.672 1 36.88 132 SER A O 1
ATOM 1050 N N . PRO A 1 133 ? -6.785 13.094 -11.812 1 34.66 133 PRO A N 1
ATOM 1051 C CA . PRO A 1 133 ? -6.98 12.258 -10.617 1 34.66 133 PRO A CA 1
ATOM 1052 C C . PRO A 1 133 ? -5.805 12.344 -9.648 1 34.66 133 PRO A C 1
ATOM 1054 O O . PRO A 1 133 ? -4.656 12.477 -10.07 1 34.66 133 PRO A O 1
ATOM 1057 N N . ALA A 1 134 ? -5.969 12.93 -8.484 1 37.22 134 ALA A N 1
ATOM 1058 C CA . ALA A 1 134 ? -5.066 12.938 -7.34 1 37.22 134 ALA A CA 1
ATOM 1059 C C . ALA A 1 134 ? -4.402 11.578 -7.156 1 37.22 134 ALA A C 1
ATOM 1061 O O . ALA A 1 134 ? -5.066 10.594 -6.809 1 37.22 134 ALA A O 1
ATOM 1062 N N . THR A 1 135 ? -3.686 11.094 -8.07 1 35.38 135 THR A N 1
ATOM 1063 C CA . THR A 1 135 ? -3.059 9.82 -7.742 1 35.38 135 THR A CA 1
ATOM 1064 C C . THR A 1 135 ? -2.307 9.906 -6.418 1 35.38 135 THR A C 1
ATOM 1066 O O . THR A 1 135 ? -1.395 10.727 -6.27 1 35.38 135 THR A O 1
ATOM 1069 N N . THR A 1 136 ? -2.992 9.602 -5.312 1 36.03 136 THR A N 1
ATOM 1070 C CA . THR A 1 136 ? -2.736 9.484 -3.883 1 36.03 136 THR A CA 1
ATOM 1071 C C . THR A 1 136 ? -1.492 8.641 -3.625 1 36.03 136 THR A C 1
ATOM 1073 O O . THR A 1 136 ? -1.51 7.422 -3.82 1 36.03 136 THR A O 1
ATOM 1076 N N . GLN A 1 137 ? -0.323 9 -4.113 1 33.78 137 GLN A N 1
ATOM 1077 C CA . GLN A 1 137 ? 0.792 8.281 -3.508 1 33.78 137 GLN A CA 1
ATOM 1078 C C . GLN A 1 137 ? 0.716 8.328 -1.984 1 33.78 137 GLN A C 1
ATOM 1080 O O . GLN A 1 137 ? 0.324 9.344 -1.407 1 33.78 137 GLN A O 1
ATOM 1085 N N . SER A 1 138 ? 0.703 7.148 -1.28 1 33.97 138 SER A N 1
ATOM 1086 C CA . SER A 1 138 ? 0.572 6.961 0.16 1 33.97 138 SER A CA 1
ATOM 1087 C C . SER A 1 138 ? 1.661 7.711 0.918 1 33.97 138 SER A C 1
ATOM 1089 O O . SER A 1 138 ? 2.852 7.477 0.702 1 33.97 138 SER A O 1
ATOM 1091 N N . PRO A 1 139 ? 1.504 8.953 1.223 1 34.34 139 PRO A N 1
ATOM 1092 C CA . PRO A 1 139 ? 2.393 9.547 2.221 1 34.34 139 PRO A CA 1
ATOM 1093 C C . PRO A 1 139 ? 2.473 8.734 3.508 1 34.34 139 PRO A C 1
ATOM 1095 O O . PRO A 1 139 ? 1.565 8.797 4.34 1 34.34 139 PRO A O 1
ATOM 1098 N N . ASP A 1 140 ? 2.764 7.613 3.518 1 37.53 140 ASP A N 1
ATOM 1099 C CA . ASP A 1 140 ? 2.592 6.766 4.695 1 37.53 140 ASP A CA 1
ATOM 1100 C C . ASP A 1 140 ? 3.047 7.488 5.961 1 37.53 140 ASP A C 1
ATOM 1102 O O . ASP A 1 140 ? 2.414 7.367 7.012 1 37.53 140 ASP A O 1
ATOM 1106 N N . GLU A 1 141 ? 4.336 7.969 6.07 1 39.75 141 GLU A N 1
ATOM 1107 C CA . GLU A 1 141 ? 4.855 8.031 7.434 1 39.75 141 GLU A CA 1
ATOM 1108 C C . GLU A 1 141 ? 4.277 9.234 8.188 1 39.75 141 GLU A C 1
ATOM 1110 O O . GLU A 1 141 ? 4.285 9.258 9.414 1 39.75 141 GLU A O 1
ATOM 1115 N N . ALA A 1 142 ? 4.094 10.312 7.469 1 40.75 142 ALA A N 1
ATOM 1116 C CA . ALA A 1 142 ? 4.266 11.469 8.344 1 40.75 142 ALA A CA 1
ATOM 1117 C C . ALA A 1 142 ? 3.189 11.508 9.422 1 40.75 142 ALA A C 1
ATOM 1119 O O . ALA A 1 142 ? 3.467 11.859 10.57 1 40.75 142 ALA A O 1
ATOM 1120 N N . VAL A 1 143 ? 1.896 11.57 9.062 1 47.06 143 VAL A N 1
ATOM 1121 C CA . VAL A 1 143 ? 0.909 12.203 9.938 1 47.06 143 VAL A CA 1
ATOM 1122 C C . VAL A 1 143 ? 0.225 11.141 10.797 1 47.06 143 VAL A C 1
ATOM 1124 O O . VAL A 1 143 ? -0.989 10.945 10.703 1 47.06 143 VAL A O 1
ATOM 1127 N N . ASP A 1 144 ? 0.984 10.172 11.102 1 49 144 ASP A N 1
ATOM 1128 C CA . ASP A 1 144 ? 0.363 9.016 11.742 1 49 144 ASP A CA 1
ATOM 1129 C C . ASP A 1 144 ? -0.014 9.328 13.188 1 49 144 ASP A C 1
ATOM 1131 O O . ASP A 1 144 ? -0.182 8.414 14 1 49 144 ASP A O 1
ATOM 1135 N N . ASP A 1 145 ? -0.077 10.68 13.516 1 55.69 145 ASP A N 1
ATOM 1136 C CA . ASP A 1 145 ? -0.514 10.953 14.883 1 55.69 145 ASP A CA 1
ATOM 1137 C C . ASP A 1 145 ? -2.035 11.07 14.961 1 55.69 145 ASP A C 1
ATOM 1139 O O . ASP A 1 145 ? -2.637 11.883 14.258 1 55.69 145 ASP A O 1
ATOM 1143 N N . PHE A 1 146 ? -2.666 10.18 15.68 1 64.75 146 PHE A N 1
ATOM 1144 C CA . PHE A 1 146 ? -4.121 10.125 15.766 1 64.75 146 PHE A CA 1
ATOM 1145 C C . PHE A 1 146 ? -4.605 10.727 17.078 1 64.75 146 PHE A C 1
ATOM 1147 O O . PHE A 1 146 ? -5.742 10.5 17.484 1 64.75 146 PHE A O 1
ATOM 1154 N N . SER A 1 147 ? -3.596 11.445 17.844 1 57.09 147 SER A N 1
ATOM 1155 C CA . SER A 1 147 ? -4.027 12.07 19.094 1 57.09 147 SER A CA 1
ATOM 1156 C C . SER A 1 147 ? -4.684 13.422 18.828 1 57.09 147 SER A C 1
ATOM 1158 O O . SER A 1 147 ? -4.328 14.117 17.875 1 57.09 147 SER A O 1
ATOM 1160 N N . MET B 1 1 ? 6.297 31.578 -59.281 1 23.78 1 MET B N 1
ATOM 1161 C CA . MET B 1 1 ? 6.031 32.188 -57.969 1 23.78 1 MET B CA 1
ATOM 1162 C C . MET B 1 1 ? 5.367 31.172 -57.031 1 23.78 1 MET B C 1
ATOM 1164 O O . MET B 1 1 ? 4.238 30.75 -57.281 1 23.78 1 MET B O 1
ATOM 1168 N N . LYS B 1 2 ? 6.234 30.109 -56.531 1 31.61 2 LYS B N 1
ATOM 1169 C CA . LYS B 1 2 ? 6.004 28.859 -55.812 1 31.61 2 LYS B CA 1
ATOM 1170 C C . LYS B 1 2 ? 5.246 29.109 -54.5 1 31.61 2 LYS B C 1
ATOM 1172 O O . LYS B 1 2 ? 5.387 30.172 -53.875 1 31.61 2 LYS B O 1
ATOM 1177 N N . PRO B 1 3 ? 4.102 28.344 -54.281 1 29.14 3 PRO B N 1
ATOM 1178 C CA . PRO B 1 3 ? 3.057 28.359 -53.25 1 29.14 3 PRO B CA 1
ATOM 1179 C C . PRO B 1 3 ? 3.621 28.25 -51.812 1 29.14 3 PRO B C 1
ATOM 1181 O O . PRO B 1 3 ? 4.184 27.219 -51.469 1 29.14 3 PRO B O 1
ATOM 1184 N N . GLN B 1 4 ? 4.336 29.328 -51.25 1 28.06 4 GLN B N 1
ATOM 1185 C CA . GLN B 1 4 ? 4.949 29.5 -49.938 1 28.06 4 GLN B CA 1
ATOM 1186 C C . GLN B 1 4 ? 3.91 29.391 -48.812 1 28.06 4 GLN B C 1
ATOM 1188 O O . GLN B 1 4 ? 4.207 29.656 -47.656 1 28.06 4 GLN B O 1
ATOM 1193 N N . PHE B 1 5 ? 2.539 29.25 -49.188 1 30.64 5 PHE B N 1
ATOM 1194 C CA . PHE B 1 5 ? 1.583 29.484 -48.125 1 30.64 5 PHE B CA 1
ATOM 1195 C C . PHE B 1 5 ? 1.626 28.359 -47.094 1 30.64 5 PHE B C 1
ATOM 1197 O O . PHE B 1 5 ? 0.808 28.312 -46.188 1 30.64 5 PHE B O 1
ATOM 1204 N N . LEU B 1 6 ? 2.328 27.203 -47.469 1 29.89 6 LEU B N 1
ATOM 1205 C CA . LEU B 1 6 ? 2.117 26.016 -46.625 1 29.89 6 LEU B CA 1
ATOM 1206 C C . LEU B 1 6 ? 2.781 26.203 -45.25 1 29.89 6 LEU B C 1
ATOM 1208 O O . LEU B 1 6 ? 2.74 25.297 -44.406 1 29.89 6 LEU B O 1
ATOM 1212 N N . ILE B 1 7 ? 3.643 27.281 -45.062 1 30.02 7 ILE B N 1
ATOM 1213 C CA . ILE B 1 7 ? 4.512 27.266 -43.906 1 30.02 7 ILE B CA 1
ATOM 1214 C C . ILE B 1 7 ? 3.705 27.625 -42.656 1 30.02 7 ILE B C 1
ATOM 1216 O O . ILE B 1 7 ? 4.008 27.156 -41.562 1 30.02 7 ILE B O 1
ATOM 1220 N N . ALA B 1 8 ? 2.527 28.422 -42.812 1 31.14 8 ALA B N 1
ATOM 1221 C CA . ALA B 1 8 ? 2.084 29.109 -41.594 1 31.14 8 ALA B CA 1
ATOM 1222 C C . ALA B 1 8 ? 1.356 28.156 -40.656 1 31.14 8 ALA B C 1
ATOM 1224 O O . ALA B 1 8 ? 1.144 28.469 -39.5 1 31.14 8 ALA B O 1
ATOM 1225 N N . VAL B 1 9 ? 0.708 27.109 -41.25 1 34.34 9 VAL B N 1
ATOM 1226 C CA . VAL B 1 9 ? -0.202 26.391 -40.375 1 34.34 9 VAL B CA 1
ATOM 1227 C C . VAL B 1 9 ? 0.599 25.578 -39.344 1 34.34 9 VAL B C 1
ATOM 1229 O O . VAL B 1 9 ? 0.084 25.219 -38.281 1 34.34 9 VAL B O 1
ATOM 1232 N N . SER B 1 10 ? 1.914 25.266 -39.688 1 31.97 10 SER B N 1
ATOM 1233 C CA . SER B 1 10 ? 2.598 24.328 -38.812 1 31.97 10 SER B CA 1
ATOM 1234 C C . SER B 1 10 ? 2.883 24.969 -37.438 1 31.97 10 SER B C 1
ATOM 1236 O O . SER B 1 10 ? 3.182 24.25 -36.469 1 31.97 10 SER B O 1
ATOM 1238 N N . ILE B 1 11 ? 3.105 26.297 -37.469 1 35.72 11 ILE B N 1
ATOM 1239 C CA . ILE B 1 11 ? 3.729 26.844 -36.25 1 35.72 11 ILE B CA 1
ATOM 1240 C C . ILE B 1 11 ? 2.715 26.859 -35.125 1 35.72 11 ILE B C 1
ATOM 1242 O O . ILE B 1 11 ? 3.07 26.625 -33.969 1 35.72 11 ILE B O 1
ATOM 1246 N N . VAL B 1 12 ? 1.359 27.047 -35.469 1 32.81 12 VAL B N 1
ATOM 1247 C CA . VAL B 1 12 ? 0.457 27.438 -34.406 1 32.81 12 VAL B CA 1
ATOM 1248 C C . VAL B 1 12 ? 0.199 26.25 -33.5 1 32.81 12 VAL B C 1
ATOM 1250 O O . VAL B 1 12 ? -0.182 26.422 -32.312 1 32.81 12 VAL B O 1
ATOM 1253 N N . PHE B 1 13 ? 0.208 25 -34.125 1 34.97 13 PHE B N 1
ATOM 1254 C CA . PHE B 1 13 ? -0.209 23.953 -33.219 1 34.97 13 PHE B CA 1
ATOM 1255 C C . PHE B 1 13 ? 0.814 23.766 -32.094 1 34.97 13 PHE B C 1
ATOM 1257 O O . PHE B 1 13 ? 0.641 22.906 -31.219 1 34.97 13 PHE B O 1
ATOM 1264 N N . LEU B 1 14 ? 2.014 24.25 -32.406 1 35.72 14 LEU B N 1
ATOM 1265 C CA . LEU B 1 14 ? 2.967 23.984 -31.328 1 35.72 14 LEU B CA 1
ATOM 1266 C C . LEU B 1 14 ? 2.434 24.484 -30 1 35.72 14 LEU B C 1
ATOM 1268 O O . LEU B 1 14 ? 2.742 23.906 -28.953 1 35.72 14 LEU B O 1
ATOM 1272 N N . THR B 1 15 ? 1.923 25.828 -29.953 1 33.03 15 THR B N 1
ATOM 1273 C CA . THR B 1 15 ? 2.047 26.562 -28.703 1 33.03 15 THR B CA 1
ATOM 1274 C C . THR B 1 15 ? 1.138 25.969 -27.641 1 33.03 15 THR B C 1
ATOM 1276 O O . THR B 1 15 ? 1.519 25.875 -26.469 1 33.03 15 THR B O 1
ATOM 1279 N N . LEU B 1 16 ? -0.329 26.016 -27.875 1 33.09 16 LEU B N 1
ATOM 1280 C CA . LEU B 1 16 ? -1.124 26 -26.656 1 33.09 16 LEU B CA 1
ATOM 1281 C C . LEU B 1 16 ? -1.2 24.594 -26.078 1 33.09 16 LEU B C 1
ATOM 1283 O O . LEU B 1 16 ? -2.219 23.906 -26.219 1 33.09 16 LEU B O 1
ATOM 1287 N N . ALA B 1 17 ? -0.73 23.531 -26.672 1 32.78 17 ALA B N 1
ATOM 1288 C CA . ALA B 1 17 ? -0.701 22.438 -25.719 1 32.78 17 ALA B CA 1
ATOM 1289 C C . ALA B 1 17 ? -0.297 22.922 -24.328 1 32.78 17 ALA B C 1
ATOM 1291 O O . ALA B 1 17 ? 0.885 23.156 -24.062 1 32.78 17 ALA B O 1
ATOM 1292 N N . SER B 1 18 ? -0.938 23.859 -23.812 1 35.44 18 SER B N 1
ATOM 1293 C CA . SER B 1 18 ? -0.887 24.078 -22.359 1 35.44 18 SER B CA 1
ATOM 1294 C C . SER B 1 18 ? -0.729 22.766 -21.609 1 35.44 18 SER B C 1
ATOM 1296 O O . SER B 1 18 ? -1.641 21.938 -21.594 1 35.44 18 SER B O 1
ATOM 1298 N N . THR B 1 19 ? 0.254 21.922 -21.844 1 39.06 19 THR B N 1
ATOM 1299 C CA . THR B 1 19 ? 0.585 20.906 -20.844 1 39.06 19 THR B CA 1
ATOM 1300 C C . THR B 1 19 ? 0.004 21.281 -19.484 1 39.06 19 THR B C 1
ATOM 1302 O O . THR B 1 19 ? 0.384 22.297 -18.891 1 39.06 19 THR B O 1
ATOM 1305 N N . TYR B 1 20 ? -1.27 21.297 -19.438 1 40.81 20 TYR B N 1
ATOM 1306 C CA . TYR B 1 20 ? -1.764 21.391 -18.062 1 40.81 20 TYR B CA 1
ATOM 1307 C C . TYR B 1 20 ? -0.743 20.828 -17.078 1 40.81 20 TYR B C 1
ATOM 1309 O O . TYR B 1 20 ? -0.643 19.609 -16.891 1 40.81 20 TYR B O 1
ATOM 1317 N N . ALA B 1 21 ? 0.486 21.062 -17.219 1 46.28 21 ALA B N 1
ATOM 1318 C CA . ALA B 1 21 ? 1.543 20.719 -16.281 1 46.28 21 ALA B CA 1
ATOM 1319 C C . ALA B 1 21 ? 1.048 20.828 -14.836 1 46.28 21 ALA B C 1
ATOM 1321 O O . ALA B 1 21 ? 0.577 21.891 -14.422 1 46.28 21 ALA B O 1
ATOM 1322 N N . TYR B 1 22 ? 0.472 19.812 -14.391 1 58.38 22 TYR B N 1
ATOM 1323 C CA . TYR B 1 22 ? 0.262 19.859 -12.945 1 58.38 22 TYR B CA 1
ATOM 1324 C C . TYR B 1 22 ? 1.423 20.562 -12.25 1 58.38 22 TYR B C 1
ATOM 1326 O O . TYR B 1 22 ? 2.588 20.266 -12.531 1 58.38 22 TYR B O 1
ATOM 1334 N N . GLU B 1 23 ? 1.11 21.734 -11.93 1 75.88 23 GLU B N 1
ATOM 1335 C CA . GLU B 1 23 ? 2.104 22.422 -11.102 1 75.88 23 GLU B CA 1
ATOM 1336 C C . GLU B 1 23 ? 2.219 21.766 -9.727 1 75.88 23 GLU B C 1
ATOM 1338 O O . GLU B 1 23 ? 1.208 21.516 -9.062 1 75.88 23 GLU B O 1
ATOM 1343 N N . ASN B 1 24 ? 3.34 21.234 -9.539 1 87.44 24 ASN B N 1
ATOM 1344 C CA . ASN B 1 24 ? 3.664 20.609 -8.266 1 87.44 24 ASN B CA 1
ATOM 1345 C C . ASN B 1 24 ? 4.641 21.469 -7.457 1 87.44 24 ASN B C 1
ATOM 1347 O O . ASN B 1 24 ? 5.402 22.25 -8.023 1 87.44 24 ASN B O 1
ATOM 1351 N N . LEU B 1 25 ? 4.469 21.312 -6.141 1 91.94 25 LEU B N 1
ATOM 1352 C CA . LEU B 1 25 ? 5.562 21.797 -5.305 1 91.94 25 LEU B CA 1
ATOM 1353 C C . LEU B 1 25 ? 6.824 20.969 -5.531 1 91.94 25 LEU B C 1
ATOM 1355 O O . LEU B 1 25 ? 6.75 19.75 -5.699 1 91.94 25 LEU B O 1
ATOM 1359 N N . SER B 1 26 ? 7.926 21.75 -5.625 1 90.31 26 SER B N 1
ATOM 1360 C CA . SER B 1 26 ? 9.164 20.984 -5.535 1 90.31 26 SER B CA 1
ATOM 1361 C C . SER B 1 26 ? 9.195 20.141 -4.27 1 90.31 26 SER B C 1
ATOM 1363 O O . SER B 1 26 ? 8.523 20.453 -3.285 1 90.31 26 SER B O 1
ATOM 1365 N N . ASN B 1 27 ? 9.984 19.141 -4.281 1 90.62 27 ASN B N 1
ATOM 1366 C CA . ASN B 1 27 ? 10.055 18.25 -3.123 1 90.62 27 ASN B CA 1
ATOM 1367 C C . ASN B 1 27 ? 10.453 19.016 -1.862 1 90.62 27 ASN B C 1
ATOM 1369 O O . ASN B 1 27 ? 9.891 18.781 -0.79 1 90.62 27 ASN B O 1
ATOM 1373 N N . ASP B 1 28 ? 11.461 19.906 -1.959 1 91.94 28 ASP B N 1
ATOM 1374 C CA . ASP B 1 28 ? 11.93 20.656 -0.797 1 91.94 28 ASP B CA 1
ATOM 1375 C C . ASP B 1 28 ? 10.812 21.516 -0.204 1 91.94 28 ASP B C 1
ATOM 1377 O O . ASP B 1 28 ? 10.609 21.516 1.012 1 91.94 28 ASP B O 1
ATOM 1381 N N . LYS B 1 29 ? 10.164 22.219 -1.037 1 94.31 29 LYS B N 1
ATOM 1382 C CA . LYS B 1 29 ? 9.055 23.062 -0.583 1 94.31 29 LYS B CA 1
ATOM 1383 C C . LYS B 1 29 ? 7.949 22.203 0.046 1 94.31 29 LYS B C 1
ATOM 1385 O O . LYS B 1 29 ? 7.398 22.578 1.088 1 94.31 29 LYS B O 1
ATOM 1390 N N . TYR B 1 30 ? 7.633 21.125 -0.627 1 93.88 30 TYR B N 1
ATOM 1391 C CA . TYR B 1 30 ? 6.605 20.219 -0.134 1 93.88 30 TYR B CA 1
ATOM 1392 C C . TYR B 1 30 ? 6.969 19.688 1.246 1 93.88 30 TYR B C 1
ATOM 1394 O O . TYR B 1 30 ? 6.156 19.734 2.172 1 93.88 30 TYR B O 1
ATOM 1402 N N . GLN B 1 31 ? 8.203 19.234 1.391 1 93.12 31 GLN B N 1
ATOM 1403 C CA . GLN B 1 31 ? 8.648 18.688 2.666 1 93.12 31 GLN B CA 1
ATOM 1404 C C . GLN B 1 31 ? 8.672 19.766 3.75 1 93.12 31 GLN B C 1
ATOM 1406 O O . GLN B 1 31 ? 8.367 19.484 4.91 1 93.12 31 GLN B O 1
ATOM 1411 N N . ALA B 1 32 ? 9.008 20.938 3.42 1 93.5 32 ALA B N 1
ATOM 1412 C CA . ALA B 1 32 ? 9.016 22.031 4.387 1 93.5 32 ALA B CA 1
ATOM 1413 C C . ALA B 1 32 ? 7.613 22.266 4.945 1 93.5 32 ALA B C 1
ATOM 1415 O O . ALA B 1 32 ? 7.445 22.453 6.152 1 93.5 32 ALA B O 1
ATOM 1416 N N . VAL B 1 33 ? 6.645 22.219 4.082 1 94.88 33 VAL B N 1
ATOM 1417 C CA . VAL B 1 33 ? 5.262 22.422 4.496 1 94.88 33 VAL B CA 1
ATOM 1418 C C . VAL B 1 33 ? 4.809 21.281 5.391 1 94.88 33 VAL B C 1
ATOM 1420 O O . VAL B 1 33 ? 4.25 21.5 6.465 1 94.88 33 VAL B O 1
ATOM 1423 N N . LEU B 1 34 ? 5.113 20.109 4.953 1 93.56 34 LEU B N 1
ATOM 1424 C CA . LEU B 1 34 ? 4.668 18.953 5.703 1 93.56 34 LEU B CA 1
ATOM 1425 C C . LEU B 1 34 ? 5.305 18.922 7.086 1 93.56 34 LEU B C 1
ATOM 1427 O O . LEU B 1 34 ? 4.668 18.516 8.062 1 93.56 34 LEU B O 1
ATOM 1431 N N . LYS B 1 35 ? 6.492 19.312 7.211 1 92.62 35 LYS B N 1
ATOM 1432 C CA . LYS B 1 35 ? 7.215 19.312 8.484 1 92.62 35 LYS B CA 1
ATOM 1433 C C . LYS B 1 35 ? 6.516 20.188 9.516 1 92.62 35 LYS B C 1
ATOM 1435 O O . LYS B 1 35 ? 6.535 19.875 10.711 1 92.62 35 LYS B O 1
ATOM 1440 N N . ALA B 1 36 ? 5.895 21.188 9.094 1 93.44 36 ALA B N 1
ATOM 1441 C CA . ALA B 1 36 ? 5.195 22.109 10 1 93.44 36 ALA B CA 1
ATOM 1442 C C . ALA B 1 36 ? 4.027 21.406 10.688 1 93.44 36 ALA B C 1
ATOM 1444 O O . ALA B 1 36 ? 3.553 21.859 11.727 1 93.44 36 ALA B O 1
ATOM 1445 N N . TYR B 1 37 ? 3.592 20.344 10.172 1 91 37 TYR B N 1
ATOM 1446 C CA . TYR B 1 37 ? 2.426 19.656 10.727 1 91 37 TYR B CA 1
ATOM 1447 C C . TYR B 1 37 ? 2.846 18.531 11.656 1 91 37 TYR B C 1
ATOM 1449 O O . TYR B 1 37 ? 1.997 17.844 12.234 1 91 37 TYR B O 1
ATOM 1457 N N . THR B 1 38 ? 4.102 18.312 11.789 1 86.75 38 THR B N 1
ATOM 1458 C CA . THR B 1 38 ? 4.586 17.234 12.656 1 86.75 38 THR B CA 1
ATOM 1459 C C . THR B 1 38 ? 4.762 17.734 14.086 1 86.75 38 THR B C 1
ATOM 1461 O O . THR B 1 38 ? 5.016 16.953 15 1 86.75 38 THR B O 1
ATOM 1464 N N . GLY B 1 39 ? 4.59 18.969 14.305 1 79.94 39 GLY B N 1
ATOM 1465 C CA . GLY B 1 39 ? 4.746 19.531 15.641 1 79.94 39 GLY B CA 1
ATOM 1466 C C . GLY B 1 39 ? 3.568 19.234 16.547 1 79.94 39 GLY B C 1
ATOM 1467 O O . GLY B 1 39 ? 2.59 18.609 16.125 1 79.94 39 GLY B O 1
ATOM 1468 N N . THR B 1 40 ? 3.641 19.625 17.859 1 85.19 40 THR B N 1
ATOM 1469 C CA . THR B 1 40 ? 2.629 19.344 18.859 1 85.19 40 THR B CA 1
ATOM 1470 C C . THR B 1 40 ? 1.666 20.516 19.016 1 85.19 40 THR B C 1
ATOM 1472 O O . THR B 1 40 ? 0.688 20.422 19.766 1 85.19 40 THR B O 1
ATOM 1475 N N . GLU B 1 41 ? 1.912 21.516 18.312 1 87.69 41 GLU B N 1
ATOM 1476 C CA . GLU B 1 41 ? 1.071 22.719 18.391 1 87.69 41 GLU B CA 1
ATOM 1477 C C . GLU B 1 41 ? -0.319 22.453 17.828 1 87.69 41 GLU B C 1
ATOM 1479 O O . GLU B 1 41 ? -0.541 21.438 17.156 1 87.69 41 GLU B O 1
ATOM 1484 N N . LYS B 1 42 ? -1.218 23.438 18.141 1 91.44 42 LYS B N 1
ATOM 1485 C CA . LYS B 1 42 ? -2.564 23.375 17.578 1 91.44 42 LYS B CA 1
ATOM 1486 C C . LYS B 1 42 ? -2.555 23.656 16.094 1 91.44 42 LYS B C 1
ATOM 1488 O O . LYS B 1 42 ? -1.632 24.297 15.578 1 91.44 42 LYS B O 1
ATOM 1493 N N . LEU B 1 43 ? -3.582 23.156 15.438 1 94.06 43 LEU B N 1
ATOM 1494 C CA . LEU B 1 43 ? -3.666 23.25 13.984 1 94.06 43 LEU B CA 1
ATOM 1495 C C . LEU B 1 43 ? -3.549 24.703 13.523 1 94.06 43 LEU B C 1
ATOM 1497 O O . LEU B 1 43 ? -2.891 24.984 12.516 1 94.06 43 LEU B O 1
ATOM 1501 N N . ASP B 1 44 ? -4.203 25.594 14.25 1 94.5 44 ASP B N 1
ATOM 1502 C CA . ASP B 1 44 ? -4.168 27 13.867 1 94.5 44 ASP B CA 1
ATOM 1503 C C . ASP B 1 44 ? -2.736 27.531 13.875 1 94.5 44 ASP B C 1
ATOM 1505 O O . ASP B 1 44 ? -2.344 28.297 12.984 1 94.5 44 ASP B O 1
ATOM 1509 N N . GLU B 1 45 ? -1.984 27.188 14.859 1 95.31 45 GLU B N 1
ATOM 1510 C CA . GLU B 1 45 ? -0.585 27.594 14.938 1 95.31 45 GLU B CA 1
ATOM 1511 C C . GLU B 1 45 ? 0.241 26.969 13.82 1 95.31 45 GLU B C 1
ATOM 1513 O O . GLU B 1 45 ? 1.099 27.625 13.227 1 95.31 45 GLU B O 1
ATOM 1518 N N . LYS B 1 46 ? 0.008 25.734 13.492 1 95.25 46 LYS B N 1
ATOM 1519 C CA . LYS B 1 46 ? 0.687 25.078 12.383 1 95.25 46 LYS B CA 1
ATOM 1520 C C . LYS B 1 46 ? 0.392 25.766 11.055 1 95.25 46 LYS B C 1
ATOM 1522 O O . LYS B 1 46 ? 1.296 25.984 10.25 1 95.25 46 LYS B O 1
ATOM 1527 N N . ASN B 1 47 ? -0.845 26.125 10.953 1 96.5 47 ASN B N 1
ATOM 1528 C CA . ASN B 1 47 ? -1.226 26.828 9.734 1 96.5 47 ASN B CA 1
ATOM 1529 C C . ASN B 1 47 ? -0.509 28.172 9.609 1 96.5 47 ASN B C 1
ATOM 1531 O O . ASN B 1 47 ? -0.115 28.578 8.516 1 96.5 47 ASN B O 1
ATOM 1535 N N . LYS B 1 48 ? -0.347 28.828 10.672 1 97.31 48 LYS B N 1
ATOM 1536 C CA . LYS B 1 48 ? 0.386 30.094 10.656 1 97.31 48 LYS B CA 1
ATOM 1537 C C . LYS B 1 48 ? 1.832 29.875 10.219 1 97.31 48 LYS B C 1
ATOM 1539 O O . LYS B 1 48 ? 2.361 30.656 9.414 1 97.31 48 LYS B O 1
ATOM 1544 N N . LYS B 1 49 ? 2.426 28.828 10.695 1 96.75 49 LYS B N 1
ATOM 1545 C CA . LYS B 1 49 ? 3.789 28.484 10.297 1 96.75 49 LYS B CA 1
ATOM 1546 C C . LYS B 1 49 ? 3.867 28.203 8.805 1 96.75 49 LYS B C 1
ATOM 1548 O O . LYS B 1 49 ? 4.812 28.609 8.133 1 96.75 49 LYS B O 1
ATOM 1553 N N . VAL B 1 50 ? 2.898 27.484 8.383 1 97.81 50 VAL B N 1
ATOM 1554 C CA . VAL B 1 50 ? 2.846 27.156 6.961 1 97.81 50 VAL B CA 1
ATOM 1555 C C . VAL B 1 50 ? 2.711 28.438 6.133 1 97.81 50 VAL B C 1
ATOM 1557 O O . VAL B 1 50 ? 3.332 28.562 5.078 1 97.81 50 VAL B O 1
ATOM 1560 N N . ASP B 1 51 ? 1.916 29.391 6.594 1 97.56 51 ASP B N 1
ATOM 1561 C CA . ASP B 1 51 ? 1.79 30.672 5.914 1 97.56 51 ASP B CA 1
ATOM 1562 C C . ASP B 1 51 ? 3.135 31.391 5.855 1 97.56 51 ASP B C 1
ATOM 1564 O O . ASP B 1 51 ? 3.477 32 4.832 1 97.56 51 ASP B O 1
ATOM 1568 N N . GLU B 1 52 ? 3.898 31.312 6.875 1 98 52 GLU B N 1
ATOM 1569 C CA . GLU B 1 52 ? 5.219 31.922 6.914 1 98 52 GLU B CA 1
ATOM 1570 C C . GLU B 1 52 ? 6.18 31.25 5.949 1 98 52 GLU B C 1
ATOM 1572 O O . GLU B 1 52 ? 6.902 31.906 5.207 1 98 52 GLU B O 1
ATOM 1577 N N . ILE B 1 53 ? 6.195 29.969 5.934 1 97.56 53 ILE B N 1
ATOM 1578 C CA . ILE B 1 53 ? 7.07 29.156 5.09 1 97.56 53 ILE B CA 1
ATOM 1579 C C . ILE B 1 53 ? 6.77 29.438 3.619 1 97.56 53 ILE B C 1
ATOM 1581 O O . ILE B 1 53 ? 7.68 29.469 2.787 1 97.56 53 ILE B O 1
ATOM 1585 N N . SER B 1 54 ? 5.547 29.688 3.332 1 97.94 54 SER B N 1
ATOM 1586 C CA . SER B 1 54 ? 5.152 29.734 1.929 1 97.94 54 SER B CA 1
ATOM 1587 C C . SER B 1 54 ? 4.941 31.172 1.469 1 97.94 54 SER B C 1
ATOM 1589 O O . SER B 1 54 ? 4.328 31.422 0.426 1 97.94 54 SER B O 1
ATOM 1591 N N . LYS B 1 55 ? 5.34 32.094 2.205 1 97.62 55 LYS B N 1
ATOM 1592 C CA . LYS B 1 55 ? 5.086 33.5 1.941 1 97.62 55 LYS B CA 1
ATOM 1593 C C . LYS B 1 55 ? 5.629 33.906 0.574 1 97.62 55 LYS B C 1
ATOM 1595 O O . LYS B 1 55 ? 5.02 34.719 -0.12 1 97.62 55 LYS B O 1
ATOM 1600 N N . ASP B 1 56 ? 6.773 33.312 0.077 1 96.44 56 ASP B N 1
ATOM 1601 C CA . ASP B 1 56 ? 7.43 33.719 -1.164 1 96.44 56 ASP B CA 1
ATOM 1602 C C . ASP B 1 56 ? 7.129 32.719 -2.291 1 96.44 56 ASP B C 1
ATOM 1604 O O . ASP B 1 56 ? 7.762 32.781 -3.348 1 96.44 56 ASP B O 1
ATOM 1608 N N . TYR B 1 57 ? 6.332 31.766 -1.999 1 96 57 TYR B N 1
ATOM 1609 C CA . TYR B 1 57 ? 5.93 30.859 -3.062 1 96 57 TYR B CA 1
ATOM 1610 C C . TYR B 1 57 ? 5.148 31.594 -4.145 1 96 57 TYR B C 1
ATOM 1612 O O . TYR B 1 57 ? 4.629 32.688 -3.91 1 96 57 TYR B O 1
ATOM 1620 N N . THR B 1 58 ? 5.113 30.984 -5.32 1 94.25 58 THR B N 1
ATOM 1621 C CA . THR B 1 58 ? 4.305 31.547 -6.395 1 94.25 58 THR B CA 1
ATOM 1622 C C . THR B 1 58 ? 2.816 31.375 -6.102 1 94.25 58 THR B C 1
ATOM 1624 O O . THR B 1 58 ? 2.438 30.594 -5.215 1 94.25 58 THR B O 1
ATOM 1627 N N . GLU B 1 59 ? 1.975 32.062 -6.816 1 91.38 59 GLU B N 1
ATOM 1628 C CA . GLU B 1 59 ? 0.533 31.953 -6.605 1 91.38 59 GLU B CA 1
ATOM 1629 C C . GLU B 1 59 ? 0.027 30.547 -6.844 1 91.38 59 GLU B C 1
ATOM 1631 O O . GLU B 1 59 ? -0.825 30.047 -6.102 1 91.38 59 GLU B O 1
ATOM 1636 N N . SER B 1 60 ? 0.583 29.906 -7.824 1 88.75 60 SER B N 1
ATOM 1637 C CA . SER B 1 60 ? 0.193 28.531 -8.102 1 88.75 60 SER B CA 1
ATOM 1638 C C . SER B 1 60 ? 0.618 27.594 -6.977 1 88.75 60 SER B C 1
ATOM 1640 O O . SER B 1 60 ? -0.13 26.688 -6.594 1 88.75 60 SER B O 1
ATOM 1642 N N . GLU B 1 61 ? 1.797 27.844 -6.441 1 93.62 61 GLU B N 1
ATOM 1643 C CA . GLU B 1 61 ? 2.289 27.047 -5.324 1 93.62 61 GLU B CA 1
ATOM 1644 C C . GLU B 1 61 ? 1.454 27.266 -4.07 1 93.62 61 GLU B C 1
ATOM 1646 O O . GLU B 1 61 ? 1.177 26.328 -3.32 1 93.62 61 GLU B O 1
ATOM 1651 N N . LYS B 1 62 ? 1.042 28.453 -3.875 1 94.31 62 LYS B N 1
ATOM 1652 C CA . LYS B 1 62 ? 0.235 28.781 -2.703 1 94.31 62 LYS B CA 1
ATOM 1653 C C . LYS B 1 62 ? -1.123 28.094 -2.76 1 94.31 62 LYS B C 1
ATOM 1655 O O . LYS B 1 62 ? -1.693 27.75 -1.723 1 94.31 62 LYS B O 1
ATOM 1660 N N . LYS B 1 63 ? -1.611 27.844 -3.881 1 92.31 63 LYS B N 1
ATOM 1661 C CA . LYS B 1 63 ? -2.855 27.094 -4.012 1 92.31 63 LYS B CA 1
ATOM 1662 C C . LYS B 1 63 ? -2.684 25.656 -3.541 1 92.31 63 LYS B C 1
ATOM 1664 O O . LYS B 1 63 ? -3.582 25.094 -2.914 1 92.31 63 LYS B O 1
ATOM 1669 N N . ILE B 1 64 ? -1.529 25.172 -3.918 1 92.81 64 ILE B N 1
ATOM 1670 C CA . ILE B 1 64 ? -1.221 23.828 -3.449 1 92.81 64 ILE B CA 1
ATOM 1671 C C . ILE B 1 64 ? -1.115 23.828 -1.926 1 92.81 64 ILE B C 1
ATOM 1673 O O . ILE B 1 64 ? -1.662 22.938 -1.262 1 92.81 64 ILE B O 1
ATOM 1677 N N . VAL B 1 65 ? -0.5 24.828 -1.398 1 95.38 65 VAL B N 1
ATOM 1678 C CA . VAL B 1 65 ? -0.351 24.938 0.048 1 95.38 65 VAL B CA 1
ATOM 1679 C C . VAL B 1 65 ? -1.727 25.031 0.705 1 95.38 65 VAL B C 1
ATOM 1681 O O . VAL B 1 65 ? -1.967 24.391 1.736 1 95.38 65 VAL B O 1
ATOM 1684 N N . GLU B 1 66 ? -2.66 25.719 0.099 1 94.81 66 GLU B N 1
ATOM 1685 C CA . GLU B 1 66 ? -4.012 25.812 0.636 1 94.81 66 GLU B CA 1
ATOM 1686 C C . GLU B 1 66 ? -4.715 24.453 0.615 1 94.81 66 GLU B C 1
ATOM 1688 O O . GLU B 1 66 ? -5.465 24.125 1.536 1 94.81 66 GLU B O 1
ATOM 1693 N N . SER B 1 67 ? -4.422 23.734 -0.414 1 92.31 67 SER B N 1
ATOM 1694 C CA . SER B 1 67 ? -4.984 22.391 -0.48 1 92.31 67 SER B CA 1
ATOM 1695 C C . SER B 1 67 ? -4.418 21.5 0.619 1 92.31 67 SER B C 1
ATOM 1697 O O . SER B 1 67 ? -5.137 20.672 1.183 1 92.31 67 SER B O 1
ATOM 1699 N N . ILE B 1 68 ? -3.139 21.688 0.91 1 93.12 68 ILE B N 1
ATOM 1700 C CA . ILE B 1 68 ? -2.516 20.922 1.985 1 93.12 68 ILE B CA 1
ATOM 1701 C C . ILE B 1 68 ? -3.129 21.328 3.326 1 93.12 68 ILE B C 1
ATOM 1703 O O . ILE B 1 68 ? -3.453 20.469 4.148 1 93.12 68 ILE B O 1
ATOM 1707 N N . LYS B 1 69 ? -3.326 22.594 3.539 1 94.56 69 LYS B N 1
ATOM 1708 C CA . LYS B 1 69 ? -3.969 23.078 4.762 1 94.56 69 LYS B CA 1
ATOM 1709 C C . LYS B 1 69 ? -5.363 22.484 4.918 1 94.56 69 LYS B C 1
ATOM 1711 O O . LYS B 1 69 ? -5.75 22.062 6.012 1 94.56 69 LYS B O 1
ATOM 1716 N N . ALA B 1 70 ? -6.102 22.484 3.844 1 93.31 70 ALA B N 1
ATOM 1717 C CA . ALA B 1 70 ? -7.445 21.906 3.861 1 93.31 70 ALA B CA 1
ATOM 1718 C C . ALA B 1 70 ? -7.402 20.422 4.207 1 93.31 70 ALA B C 1
ATOM 1720 O O . ALA B 1 70 ? -8.258 19.922 4.938 1 93.31 70 ALA B O 1
ATOM 1721 N N . PHE B 1 71 ? -6.391 19.781 3.619 1 92.19 71 PHE B N 1
ATOM 1722 C CA . PHE B 1 71 ? -6.203 18.359 3.914 1 92.19 71 PHE B CA 1
ATOM 1723 C C . PHE B 1 71 ? -6.035 18.141 5.414 1 92.19 71 PHE B C 1
ATOM 1725 O O . PHE B 1 71 ? -6.695 17.281 5.996 1 92.19 71 PHE B O 1
ATOM 1732 N N . PHE B 1 72 ? -5.207 18.906 6.07 1 92.69 72 PHE B N 1
ATOM 1733 C CA . PHE B 1 72 ? -4.926 18.688 7.484 1 92.69 72 PHE B CA 1
ATOM 1734 C C . PHE B 1 72 ? -6.098 19.141 8.344 1 92.69 72 PHE B C 1
ATOM 1736 O O . PHE B 1 72 ? -6.316 18.594 9.438 1 92.69 72 PHE B O 1
ATOM 1743 N N . LYS B 1 73 ? -6.895 20.078 7.891 1 93.88 73 LYS B N 1
ATOM 1744 C CA . LYS B 1 73 ? -8.141 20.422 8.57 1 93.88 73 LYS B CA 1
ATOM 1745 C C . LYS B 1 73 ? -9.117 19.234 8.555 1 93.88 73 LYS B C 1
ATOM 1747 O O . LYS B 1 73 ? -9.742 18.938 9.57 1 93.88 73 LYS B O 1
ATOM 1752 N N . LEU B 1 74 ? -9.172 18.641 7.406 1 93.12 74 LEU B N 1
ATOM 1753 C CA . LEU B 1 74 ? -10.031 17.469 7.273 1 93.12 74 LEU B CA 1
ATOM 1754 C C . LEU B 1 74 ? -9.531 16.328 8.156 1 93.12 74 LEU B C 1
ATOM 1756 O O . LEU B 1 74 ? -10.336 15.617 8.773 1 93.12 74 LEU B O 1
ATOM 1760 N N . ARG B 1 75 ? -8.258 16.219 8.172 1 92.81 75 ARG B N 1
ATOM 1761 C CA . ARG B 1 75 ? -7.672 15.18 9.016 1 92.81 75 ARG B CA 1
ATOM 1762 C C . ARG B 1 75 ? -7.988 15.43 10.484 1 92.81 75 ARG B C 1
ATOM 1764 O O . ARG B 1 75 ? -8.375 14.508 11.203 1 92.81 75 ARG B O 1
ATOM 1771 N N . ALA B 1 76 ? -7.836 16.625 10.938 1 91.81 76 ALA B N 1
ATOM 1772 C CA . ALA B 1 76 ? -8.156 16.969 12.32 1 91.81 76 ALA B CA 1
ATOM 1773 C C . ALA B 1 76 ? -9.617 16.688 12.633 1 91.81 76 ALA B C 1
ATOM 1775 O O . ALA B 1 76 ? -9.938 16.156 13.711 1 91.81 76 ALA B O 1
ATOM 1776 N N . LYS B 1 77 ? -10.445 16.984 11.742 1 93.19 77 LYS B N 1
ATOM 1777 C CA . LYS B 1 77 ? -11.867 16.703 11.906 1 93.19 77 LYS B CA 1
ATOM 1778 C C . LYS B 1 77 ? -12.125 15.203 12.008 1 93.19 77 LYS B C 1
ATOM 1780 O O . LYS B 1 77 ? -12.898 14.758 12.859 1 93.19 77 LYS B O 1
ATOM 1785 N N . ALA B 1 78 ? -11.484 14.477 11.102 1 92.75 78 ALA B N 1
ATOM 1786 C CA . ALA B 1 78 ? -11.633 13.023 11.133 1 92.75 78 ALA B CA 1
ATOM 1787 C C . ALA B 1 78 ? -11.203 12.453 12.484 1 92.75 78 ALA B C 1
ATOM 1789 O O . ALA B 1 78 ? -11.898 11.617 13.062 1 92.75 78 ALA B O 1
ATOM 1790 N N . ILE B 1 79 ? -10.117 12.938 12.992 1 93.25 79 ILE B N 1
ATOM 1791 C CA . ILE B 1 79 ? -9.586 12.461 14.266 1 93.25 79 ILE B CA 1
ATOM 1792 C C . ILE B 1 79 ? -10.562 12.781 15.391 1 93.25 79 ILE B C 1
ATOM 1794 O O . ILE B 1 79 ? -10.781 11.953 16.281 1 93.25 79 ILE B O 1
ATOM 1798 N N . SER B 1 80 ? -11.164 13.875 15.32 1 93.44 80 SER B N 1
ATOM 1799 C CA . SER B 1 80 ? -12.047 14.328 16.391 1 93.44 80 SER B CA 1
ATOM 1800 C C . SER B 1 80 ? -13.367 13.562 16.375 1 93.44 80 SER B C 1
ATOM 1802 O O . SER B 1 80 ? -14.094 13.539 17.375 1 93.44 80 SER B O 1
ATOM 1804 N N . THR B 1 81 ? -13.656 12.938 15.242 1 94.62 81 THR B N 1
ATOM 1805 C CA . THR B 1 81 ? -14.984 12.359 15.102 1 94.62 81 THR B CA 1
ATOM 1806 C C . THR B 1 81 ? -14.953 10.859 15.375 1 94.62 81 THR B C 1
ATOM 1808 O O . THR B 1 81 ? -15.984 10.258 15.688 1 94.62 81 THR B O 1
ATOM 1811 N N . ILE B 1 82 ? -13.812 10.289 15.273 1 95.56 82 ILE B N 1
ATOM 1812 C CA . ILE B 1 82 ? -13.75 8.844 15.453 1 95.56 82 ILE B CA 1
ATOM 1813 C C . ILE B 1 82 ? -13.727 8.516 16.938 1 95.56 82 ILE B C 1
ATOM 1815 O O . ILE B 1 82 ? -13.344 9.344 17.766 1 95.56 82 ILE B O 1
ATOM 1819 N N . SER B 1 83 ? -14.18 7.293 17.328 1 95.88 83 SER B N 1
ATOM 1820 C CA . SER B 1 83 ? -14.234 6.832 18.719 1 95.88 83 SER B CA 1
ATOM 1821 C C . SER B 1 83 ? -12.836 6.566 19.266 1 95.88 83 SER B C 1
ATOM 1823 O O . SER B 1 83 ? -11.883 6.406 18.5 1 95.88 83 SER B O 1
ATOM 1825 N N . THR B 1 84 ? -12.766 6.492 20.578 1 95.38 84 THR B N 1
ATOM 1826 C CA . THR B 1 84 ? -11.516 6.148 21.234 1 95.38 84 THR B CA 1
ATOM 1827 C C . THR B 1 84 ? -11.062 4.742 20.859 1 95.38 84 THR B C 1
ATOM 1829 O O . THR B 1 84 ? -9.875 4.496 20.656 1 95.38 84 THR B O 1
ATOM 1832 N N . GLU B 1 85 ? -12.062 3.863 20.703 1 96.25 85 GLU B N 1
ATOM 1833 C CA . GLU B 1 85 ? -11.758 2.5 20.281 1 96.25 85 GLU B CA 1
ATOM 1834 C C . GLU B 1 85 ? -11.094 2.49 18.906 1 96.25 85 GLU B C 1
ATOM 1836 O O . GLU B 1 85 ? -10.094 1.798 18.688 1 96.25 85 GLU B O 1
ATOM 1841 N N . THR B 1 86 ? -11.641 3.27 18.047 1 96.56 86 THR B N 1
ATOM 1842 C CA . THR B 1 86 ? -11.07 3.344 16.703 1 96.56 86 THR B CA 1
ATOM 1843 C C . THR B 1 86 ? -9.672 3.953 16.734 1 96.56 86 THR B C 1
ATOM 1845 O O . THR B 1 86 ? -8.781 3.508 16.016 1 96.56 86 THR B O 1
ATOM 1848 N N . LYS B 1 87 ? -9.438 4.926 17.547 1 94.69 87 LYS B N 1
ATOM 1849 C CA . LYS B 1 87 ? -8.109 5.5 17.688 1 94.69 87 LYS B CA 1
ATOM 1850 C C . LYS B 1 87 ? -7.102 4.441 18.141 1 94.69 87 LYS B C 1
ATOM 1852 O O . LYS B 1 87 ? -5.984 4.379 17.609 1 94.69 87 LYS B O 1
ATOM 1857 N N . ASP B 1 88 ? -7.461 3.619 19.047 1 96.06 88 ASP B N 1
ATOM 1858 C CA . ASP B 1 88 ? -6.598 2.545 19.531 1 96.06 88 ASP B CA 1
ATOM 1859 C C . ASP B 1 88 ? -6.262 1.563 18.406 1 96.06 88 ASP B C 1
ATOM 1861 O O . ASP B 1 88 ? -5.117 1.127 18.281 1 96.06 88 ASP B O 1
ATOM 1865 N N . ILE B 1 89 ? -7.277 1.262 17.641 1 97 89 ILE B N 1
ATOM 1866 C CA . ILE B 1 89 ? -7.078 0.353 16.516 1 97 89 ILE B CA 1
ATOM 1867 C C . ILE B 1 89 ? -6.09 0.963 15.531 1 97 89 ILE B C 1
ATOM 1869 O O . ILE B 1 89 ? -5.199 0.273 15.031 1 97 89 ILE B O 1
ATOM 1873 N N . LEU B 1 90 ? -6.219 2.236 15.266 1 94.88 90 LEU B N 1
ATOM 1874 C CA . LEU B 1 90 ? -5.324 2.91 14.336 1 94.88 90 LEU B CA 1
ATOM 1875 C C . LEU B 1 90 ? -3.898 2.945 14.867 1 94.88 90 LEU B C 1
ATOM 1877 O O . LEU B 1 90 ? -2.939 2.812 14.102 1 94.88 90 LEU B O 1
ATOM 1881 N N . HIS B 1 91 ? -3.766 3.111 16.141 1 95.19 91 HIS B N 1
ATOM 1882 C CA . HIS B 1 91 ? -2.441 3.037 16.75 1 95.19 91 HIS B CA 1
ATOM 1883 C C . HIS B 1 91 ? -1.852 1.638 16.625 1 95.19 91 HIS B C 1
ATOM 1885 O O . HIS B 1 91 ? -0.665 1.485 16.328 1 95.19 91 HIS B O 1
ATOM 1891 N N . GLU B 1 92 ? -2.668 0.631 16.828 1 96.25 92 GLU B N 1
ATOM 1892 C CA . GLU B 1 92 ? -2.23 -0.749 16.641 1 96.25 92 GLU B CA 1
ATOM 1893 C C . GLU B 1 92 ? -1.735 -0.984 15.219 1 96.25 92 GLU B C 1
ATOM 1895 O O . GLU B 1 92 ? -0.669 -1.569 15.016 1 96.25 92 GLU B O 1
ATOM 1900 N N . ILE B 1 93 ? -2.48 -0.46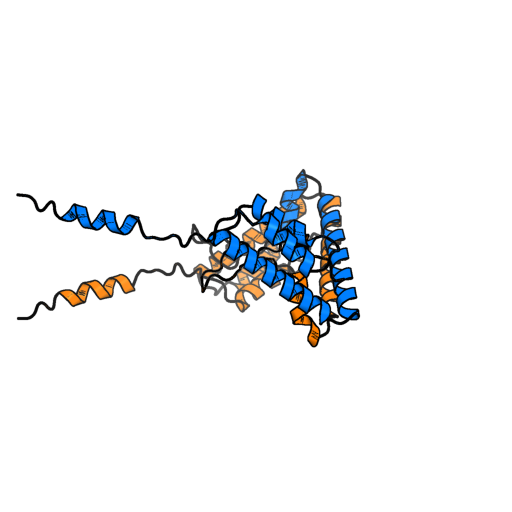3 14.258 1 94.81 93 ILE B N 1
ATOM 1901 C CA . ILE B 1 93 ? -2.127 -0.639 12.852 1 94.81 93 ILE B CA 1
ATOM 1902 C C . ILE B 1 93 ? -0.807 0.071 12.562 1 94.81 93 ILE B C 1
ATOM 1904 O O . ILE B 1 93 ? 0.054 -0.469 11.859 1 94.81 93 ILE B O 1
ATOM 1908 N N . LYS B 1 94 ? -0.622 1.188 13.109 1 92.62 94 LYS B N 1
ATOM 1909 C CA . LYS B 1 94 ? 0.632 1.916 12.938 1 92.62 94 LYS B CA 1
ATOM 1910 C C . LYS B 1 94 ? 1.809 1.132 13.508 1 92.62 94 LYS B C 1
ATOM 1912 O O . LYS B 1 94 ? 2.879 1.073 12.898 1 92.62 94 LYS B O 1
ATOM 1917 N N . GLU B 1 95 ? 1.611 0.58 14.648 1 95.5 95 GLU B N 1
ATOM 1918 C CA . GLU B 1 95 ? 2.658 -0.231 15.258 1 95.5 95 GLU B CA 1
ATOM 1919 C C . GLU B 1 95 ? 2.996 -1.442 14.398 1 95.5 95 GLU B C 1
ATOM 1921 O O . GLU B 1 95 ? 4.172 -1.769 14.203 1 95.5 95 GLU B O 1
ATOM 1926 N N . LEU B 1 96 ?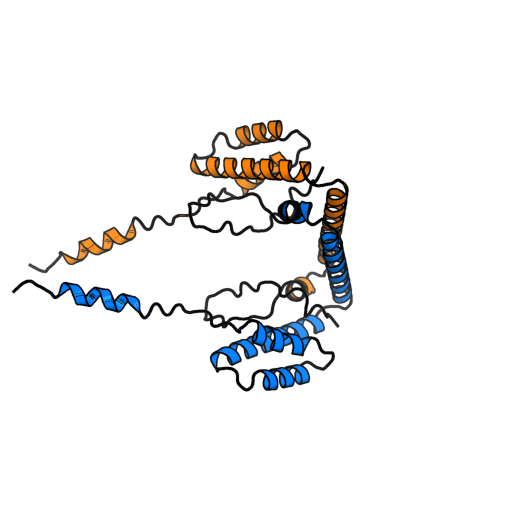 1.994 -2.057 13.875 1 95.19 96 LEU B N 1
ATOM 1927 C CA . LEU B 1 96 ? 2.195 -3.209 13.008 1 95.19 96 LEU B CA 1
ATOM 1928 C C . LEU B 1 96 ? 2.945 -2.807 11.742 1 95.19 96 LEU B C 1
ATOM 1930 O O . LEU B 1 96 ? 3.818 -3.541 11.273 1 95.19 96 LEU B O 1
ATOM 1934 N N . ARG B 1 97 ? 2.646 -1.669 11.203 1 92 97 ARG B N 1
ATOM 1935 C CA . ARG B 1 97 ? 3.348 -1.161 10.023 1 92 97 ARG B CA 1
ATOM 1936 C C . ARG B 1 97 ? 4.816 -0.889 10.336 1 92 97 ARG B C 1
ATOM 1938 O O . ARG B 1 97 ? 5.695 -1.198 9.531 1 92 97 ARG B O 1
ATOM 1945 N N . ASN B 1 98 ? 5.07 -0.321 11.492 1 92.88 98 ASN B N 1
ATOM 1946 C CA . ASN B 1 98 ? 6.445 -0.072 11.914 1 92.88 98 ASN B CA 1
ATOM 1947 C C . ASN B 1 98 ? 7.223 -1.373 12.078 1 92.88 98 ASN B C 1
ATOM 1949 O O . ASN B 1 98 ? 8.391 -1.459 11.688 1 92.88 98 ASN B O 1
ATOM 1953 N N . LYS B 1 99 ? 6.578 -2.312 12.617 1 96.44 99 LYS B N 1
ATOM 1954 C CA . LYS B 1 99 ? 7.207 -3.621 12.766 1 96.44 99 LYS B CA 1
ATOM 1955 C C . LYS B 1 99 ? 7.516 -4.242 11.406 1 96.44 99 LYS B C 1
ATOM 1957 O O . LYS B 1 99 ? 8.555 -4.887 11.234 1 96.44 99 LYS B O 1
ATOM 1962 N N . GLN B 1 100 ? 6.633 -4.039 10.391 1 94.88 100 GLN B N 1
ATOM 1963 C CA . GLN B 1 100 ? 6.871 -4.531 9.039 1 94.88 100 GLN B CA 1
ATOM 1964 C C . GLN B 1 100 ? 8.102 -3.877 8.422 1 94.88 100 GLN B C 1
ATOM 1966 O O . GLN B 1 100 ? 8.945 -4.559 7.832 1 94.88 100 GLN B O 1
ATOM 1971 N N . LYS B 1 101 ? 8.18 -2.613 8.586 1 93.31 101 LYS B N 1
ATOM 1972 C CA . LYS B 1 101 ? 9.328 -1.878 8.062 1 93.31 101 LYS B CA 1
ATOM 1973 C C . LYS B 1 101 ? 10.625 -2.367 8.695 1 93.31 101 LYS B C 1
ATOM 1975 O O . LYS B 1 101 ? 11.625 -2.564 7.996 1 93.31 101 LYS B O 1
ATOM 1980 N N . ALA B 1 102 ? 10.578 -2.537 10 1 96.31 102 ALA B N 1
ATOM 1981 C CA . ALA B 1 102 ? 11.75 -3.023 10.711 1 96.31 102 ALA B CA 1
ATOM 1982 C C . ALA B 1 102 ? 12.133 -4.43 10.258 1 96.31 102 ALA B C 1
ATOM 1984 O O . ALA B 1 102 ? 13.312 -4.738 10.094 1 96.31 102 ALA B O 1
ATOM 1985 N N . ALA B 1 103 ? 11.117 -5.227 10.086 1 96.69 103 ALA B N 1
ATOM 1986 C CA . ALA B 1 103 ? 11.375 -6.578 9.602 1 96.69 103 ALA B CA 1
ATOM 1987 C C . ALA B 1 103 ? 12.031 -6.551 8.219 1 96.69 103 ALA B C 1
ATOM 1989 O O . ALA B 1 103 ? 13.047 -7.219 7.996 1 96.69 103 ALA B O 1
ATOM 1990 N N . PHE B 1 104 ? 11.539 -5.766 7.293 1 95.62 104 PHE B N 1
ATOM 1991 C CA . PHE B 1 104 ? 12.07 -5.707 5.934 1 95.62 104 PHE B CA 1
ATOM 1992 C C . PHE B 1 104 ? 13.508 -5.191 5.934 1 95.62 104 PHE B C 1
ATOM 1994 O O . PHE B 1 104 ? 14.312 -5.594 5.094 1 95.62 104 PHE B O 1
ATOM 2001 N N . ALA B 1 105 ? 13.805 -4.305 6.895 1 96.38 105 ALA B N 1
ATOM 2002 C CA . ALA B 1 105 ? 15.148 -3.738 6.992 1 96.38 105 ALA B CA 1
ATOM 2003 C C . ALA B 1 105 ? 16.172 -4.824 7.289 1 96.38 105 ALA B C 1
ATOM 2005 O O . ALA B 1 105 ? 17.375 -4.648 7.023 1 96.38 105 ALA B O 1
ATOM 2006 N N . ARG B 1 106 ? 15.688 -5.93 7.84 1 97.31 106 ARG B N 1
ATOM 2007 C CA . ARG B 1 106 ? 16.594 -7.02 8.195 1 97.31 106 ARG B CA 1
ATOM 2008 C C . ARG B 1 106 ? 16.938 -7.871 6.977 1 97.31 106 ARG B C 1
ATOM 2010 O O . ARG B 1 106 ? 17.859 -8.688 7.02 1 97.31 106 ARG B O 1
ATOM 2017 N N . VAL B 1 107 ? 16.234 -7.754 5.883 1 96.25 107 VAL B N 1
ATOM 2018 C CA . VAL B 1 107 ? 16.484 -8.531 4.672 1 96.25 107 VAL B CA 1
ATOM 2019 C C . VAL B 1 107 ? 17.859 -8.18 4.113 1 96.25 107 VAL B C 1
ATOM 2021 O O . VAL B 1 107 ? 18.219 -7.004 4 1 96.25 107 VAL B O 1
ATOM 2024 N N . SER B 1 108 ? 18.594 -9.203 3.76 1 96.94 108 SER B N 1
ATOM 2025 C CA . SER B 1 108 ? 19.938 -8.977 3.236 1 96.94 108 SER B CA 1
ATOM 2026 C C . SER B 1 108 ? 19.891 -8.219 1.914 1 96.94 108 SER B C 1
ATOM 2028 O O . SER B 1 108 ? 18.922 -8.32 1.165 1 96.94 108 SER B O 1
ATOM 2030 N N . ALA B 1 109 ? 21 -7.492 1.637 1 95.44 109 ALA B N 1
ATOM 2031 C CA . ALA B 1 109 ? 21.109 -6.711 0.407 1 95.44 109 ALA B CA 1
ATOM 2032 C C . ALA B 1 109 ? 20.938 -7.598 -0.823 1 95.44 109 ALA B C 1
ATOM 2034 O O . ALA B 1 109 ? 20.297 -7.207 -1.797 1 95.44 109 ALA B O 1
ATOM 2035 N N . SER B 1 110 ? 21.5 -8.82 -0.749 1 96.31 110 SER B N 1
ATOM 2036 C CA . SER B 1 110 ? 21.469 -9.734 -1.884 1 96.31 110 SER B CA 1
ATOM 2037 C C . SER B 1 110 ? 20.047 -10.227 -2.166 1 96.31 110 SER B C 1
ATOM 2039 O O . SER B 1 110 ? 19.719 -10.547 -3.307 1 96.31 110 SER B O 1
ATOM 2041 N N . ASP B 1 111 ? 19.188 -10.164 -1.131 1 96.75 111 ASP B N 1
ATOM 2042 C CA . ASP B 1 111 ? 17.859 -10.734 -1.274 1 96.75 111 ASP B CA 1
ATOM 2043 C C . ASP B 1 111 ? 16.812 -9.641 -1.466 1 96.75 111 ASP B C 1
ATOM 2045 O O . ASP B 1 111 ? 15.633 -9.938 -1.704 1 96.75 111 ASP B O 1
ATOM 2049 N N . LYS B 1 112 ? 17.172 -8.414 -1.378 1 95.06 112 LYS B N 1
ATOM 2050 C CA . LYS B 1 112 ? 16.219 -7.312 -1.285 1 95.06 112 LYS B CA 1
ATOM 2051 C C . LYS B 1 112 ? 15.32 -7.254 -2.52 1 95.06 112 LYS B C 1
ATOM 2053 O O . LYS B 1 112 ? 14.109 -7.07 -2.404 1 95.06 112 LYS B O 1
ATOM 2058 N N . LYS B 1 113 ? 15.969 -7.43 -3.611 1 92.5 113 LYS B N 1
ATOM 2059 C CA . LYS B 1 113 ? 15.188 -7.352 -4.844 1 92.5 113 LYS B CA 1
ATOM 2060 C C . LYS B 1 113 ? 14.156 -8.469 -4.918 1 92.5 113 LYS B C 1
ATOM 2062 O O . LYS B 1 113 ? 12.984 -8.219 -5.227 1 92.5 113 LYS B O 1
ATOM 2067 N N . ALA B 1 114 ? 14.594 -9.664 -4.652 1 92.94 114 ALA B N 1
ATOM 2068 C CA . ALA B 1 114 ? 13.688 -10.812 -4.664 1 92.94 114 ALA B CA 1
ATOM 2069 C C . ALA B 1 114 ? 12.602 -10.664 -3.604 1 92.94 114 ALA B C 1
ATOM 2071 O O . ALA B 1 114 ? 11.43 -10.93 -3.863 1 92.94 114 ALA B O 1
ATOM 2072 N N . ALA B 1 115 ? 12.992 -10.18 -2.482 1 93.44 115 ALA B N 1
ATOM 2073 C CA . ALA B 1 115 ? 12.031 -9.992 -1.396 1 93.44 115 ALA B CA 1
ATOM 2074 C C . ALA B 1 115 ? 10.961 -8.977 -1.785 1 93.44 115 ALA B C 1
ATOM 2076 O O . ALA B 1 115 ? 9.773 -9.195 -1.546 1 93.44 115 ALA B O 1
ATOM 2077 N N . LYS B 1 116 ? 11.43 -7.918 -2.414 1 90.81 116 LYS B N 1
ATOM 2078 C CA . LYS B 1 116 ? 10.477 -6.906 -2.863 1 90.81 116 LYS B CA 1
ATOM 2079 C C . LYS B 1 116 ? 9.508 -7.48 -3.895 1 90.81 116 LYS B C 1
ATOM 2081 O O . LYS B 1 116 ? 8.305 -7.234 -3.826 1 90.81 116 LYS B O 1
ATOM 2086 N N . PHE B 1 117 ? 10 -8.211 -4.754 1 90.38 117 PHE B N 1
ATOM 2087 C CA . PHE B 1 117 ? 9.172 -8.875 -5.762 1 90.38 117 PHE B CA 1
ATOM 2088 C C . PHE B 1 117 ? 8.141 -9.773 -5.105 1 90.38 117 PHE B C 1
ATOM 2090 O O . PHE B 1 117 ? 6.949 -9.695 -5.422 1 90.38 117 PHE B O 1
ATOM 2097 N N . LEU B 1 118 ? 8.555 -10.531 -4.172 1 91.12 118 LEU B N 1
ATOM 2098 C CA . LEU B 1 118 ? 7.695 -11.516 -3.537 1 91.12 118 LEU B CA 1
ATOM 2099 C C . LEU B 1 118 ? 6.609 -10.844 -2.703 1 91.12 118 LEU B C 1
ATOM 2101 O O . LEU B 1 118 ? 5.5 -11.359 -2.584 1 91.12 118 LEU B O 1
ATOM 2105 N N . LEU B 1 119 ? 6.914 -9.672 -2.197 1 89.62 119 LEU B N 1
ATOM 2106 C CA . LEU B 1 119 ? 5.977 -9 -1.304 1 89.62 119 LEU B CA 1
ATOM 2107 C C . LEU B 1 119 ? 4.988 -8.148 -2.094 1 89.62 119 LEU B C 1
ATOM 2109 O O . LEU B 1 119 ? 3.857 -7.934 -1.649 1 89.62 119 LEU B O 1
ATOM 2113 N N . PHE B 1 120 ? 5.406 -7.676 -3.295 1 86.06 120 PHE B N 1
ATOM 2114 C CA . PHE B 1 120 ? 4.621 -6.582 -3.854 1 86.06 120 PHE B CA 1
ATOM 2115 C C . PHE B 1 120 ? 4.191 -6.898 -5.281 1 86.06 120 PHE B C 1
ATOM 2117 O O . PHE B 1 120 ? 3.271 -6.273 -5.809 1 86.06 120 PHE B O 1
ATOM 2124 N N . ALA B 1 121 ? 4.91 -7.793 -5.891 1 86.94 121 ALA B N 1
ATOM 2125 C CA . ALA B 1 121 ? 4.578 -8.047 -7.293 1 86.94 121 ALA B CA 1
ATOM 2126 C C . ALA B 1 121 ? 3.248 -8.781 -7.418 1 86.94 121 ALA B C 1
ATOM 2128 O O . ALA B 1 121 ? 2.945 -9.672 -6.613 1 86.94 121 ALA B O 1
ATOM 2129 N N . LYS B 1 122 ? 2.494 -8.492 -8.523 1 86.06 122 LYS B N 1
ATOM 2130 C CA . LYS B 1 122 ? 1.232 -9.148 -8.859 1 86.06 122 LYS B CA 1
ATOM 2131 C C . LYS B 1 122 ? 1.289 -9.781 -10.25 1 86.06 122 LYS B C 1
ATOM 2133 O O . LYS B 1 122 ? 1.965 -9.266 -11.141 1 86.06 122 LYS B O 1
ATOM 2138 N N . PRO B 1 123 ? 0.539 -10.852 -10.273 1 89.19 123 PRO B N 1
ATOM 2139 C CA . PRO B 1 123 ? 0.449 -11.391 -11.633 1 89.19 123 PRO B CA 1
ATOM 2140 C C . PRO B 1 123 ? -0.23 -10.422 -12.602 1 89.19 123 PRO B C 1
ATOM 2142 O O . PRO B 1 123 ? -1.164 -9.711 -12.227 1 89.19 123 PRO B O 1
ATOM 2145 N N . PRO B 1 124 ? 0.19 -10.383 -13.836 1 87.25 124 PRO B N 1
ATOM 2146 C CA . PRO B 1 124 ? -0.408 -9.461 -14.805 1 87.25 124 PRO B CA 1
ATOM 2147 C C . PRO B 1 124 ? -1.816 -9.875 -15.227 1 87.25 124 PRO B C 1
ATOM 2149 O O . PRO B 1 124 ? -2.139 -11.07 -15.219 1 87.25 124 PRO B O 1
ATOM 2152 N N . ASN B 1 125 ? -2.615 -8.93 -15.562 1 89 125 ASN B N 1
ATOM 2153 C CA . ASN B 1 125 ? -3.961 -9.203 -16.062 1 89 125 ASN B CA 1
ATOM 2154 C C . ASN B 1 125 ? -4.188 -8.578 -17.422 1 89 125 ASN B C 1
ATOM 2156 O O . ASN B 1 125 ? -5.332 -8.414 -17.859 1 89 125 ASN B O 1
ATOM 2160 N N . HIS B 1 126 ? -3.174 -7.988 -17.891 1 80.5 126 HIS B N 1
ATOM 2161 C CA . HIS B 1 126 ? -3.283 -7.32 -19.188 1 80.5 126 HIS B CA 1
ATOM 2162 C C . HIS B 1 126 ? -2.078 -7.625 -20.062 1 80.5 126 HIS B C 1
ATOM 2164 O O . HIS B 1 126 ? -1.037 -8.07 -19.578 1 80.5 126 HIS B O 1
ATOM 2170 N N . VAL B 1 127 ? -2.369 -7.68 -21.328 1 70 127 VAL B N 1
ATOM 2171 C CA . VAL B 1 127 ? -1.26 -7.855 -22.25 1 70 127 VAL B CA 1
ATOM 2172 C C . VAL B 1 127 ? -0.47 -6.555 -22.375 1 70 127 VAL B C 1
ATOM 2174 O O . VAL B 1 127 ? -1.053 -5.48 -22.531 1 70 127 VAL B O 1
ATOM 2177 N N . ASN B 1 128 ? 0.57 -6.438 -21.562 1 56.44 128 ASN B N 1
ATOM 2178 C CA . ASN B 1 128 ? 1.351 -5.23 -21.797 1 56.44 128 ASN B CA 1
ATOM 2179 C C . ASN B 1 128 ? 1.781 -5.117 -23.266 1 56.44 128 ASN B C 1
ATOM 2181 O O . ASN B 1 128 ? 2.398 -6.039 -23.797 1 56.44 128 ASN B O 1
ATOM 2185 N N . THR B 1 129 ? 0.86 -4.52 -24.094 1 46.62 129 THR B N 1
ATOM 2186 C CA . THR B 1 129 ? 1.508 -4.043 -25.312 1 46.62 129 THR B CA 1
ATOM 2187 C C . THR B 1 129 ? 2.869 -3.432 -25 1 46.62 129 THR B C 1
ATOM 2189 O O . THR B 1 129 ? 3.039 -2.783 -23.969 1 46.62 129 THR B O 1
ATOM 2192 N N . PRO B 1 130 ? 3.846 -3.484 -25.719 1 42.62 130 PRO B N 1
ATOM 2193 C CA . PRO B 1 130 ? 5.098 -2.744 -25.562 1 42.62 130 PRO B CA 1
ATOM 2194 C C . PRO B 1 130 ? 4.875 -1.287 -25.156 1 42.62 130 PRO B C 1
ATOM 2196 O O . PRO B 1 130 ? 4.07 -0.59 -25.781 1 42.62 130 PRO B O 1
ATOM 2199 N N . GLY B 1 131 ? 5.145 -0.77 -23.75 1 40.91 131 GLY B N 1
ATOM 2200 C CA . GLY B 1 131 ? 5.137 0.554 -23.156 1 40.91 131 GLY B CA 1
ATOM 2201 C C . GLY B 1 131 ? 4.301 0.629 -21.891 1 40.91 131 GLY B C 1
ATOM 2202 O O . GLY B 1 131 ? 4.199 1.689 -21.266 1 40.91 131 GLY B O 1
ATOM 2203 N N . SER B 1 132 ? 3.166 -0.119 -21.781 1 37.22 132 SER B N 1
ATOM 2204 C CA . SER B 1 132 ? 2.35 0.207 -20.609 1 37.22 132 SER B CA 1
ATOM 2205 C C . SER B 1 132 ? 2.92 -0.421 -19.344 1 37.22 132 SER B C 1
ATOM 2207 O O . SER B 1 132 ? 3.125 -1.635 -19.281 1 37.22 132 SER B O 1
ATOM 2209 N N . PRO B 1 133 ? 3.508 0.313 -18.531 1 36.47 133 PRO B N 1
ATOM 2210 C CA . PRO B 1 133 ? 4 -0.236 -17.266 1 36.47 133 PRO B CA 1
ATOM 2211 C C . PRO B 1 133 ? 2.922 -0.988 -16.5 1 36.47 133 PRO B C 1
ATOM 2213 O O . PRO B 1 133 ? 1.744 -0.625 -16.562 1 36.47 133 PRO B O 1
ATOM 2216 N N . ALA B 1 134 ? 3.021 -2.254 -16.344 1 38.22 134 ALA B N 1
ATOM 2217 C CA . ALA B 1 134 ? 2.24 -3.17 -15.523 1 38.22 134 ALA B CA 1
ATOM 2218 C C . ALA B 1 134 ? 1.925 -2.551 -14.164 1 38.22 134 ALA B C 1
ATOM 2220 O O . ALA B 1 134 ? 2.809 -2.414 -13.312 1 38.22 134 ALA B O 1
ATOM 2221 N N . THR B 1 135 ? 1.349 -1.413 -14.109 1 37.19 135 THR B N 1
ATOM 2222 C CA . THR B 1 135 ? 1.074 -1 -12.734 1 37.19 135 THR B CA 1
ATOM 2223 C C . THR B 1 135 ? 0.229 -2.045 -12.016 1 37.19 135 THR B C 1
ATOM 2225 O O . THR B 1 135 ? -0.939 -2.246 -12.352 1 37.19 135 THR B O 1
ATOM 2228 N N . THR B 1 136 ? 0.775 -3.23 -11.781 1 36.62 136 THR B N 1
ATOM 2229 C CA . THR B 1 136 ? 0.255 -4.41 -11.102 1 36.62 136 THR B CA 1
ATOM 2230 C C . THR B 1 136 ? -0.332 -4.035 -9.742 1 36.62 136 THR B C 1
ATOM 2232 O O . THR B 1 136 ? 0.365 -3.48 -8.891 1 36.62 136 THR B O 1
ATOM 2235 N N . GLN B 1 137 ? -1.599 -3.672 -9.727 1 34.53 137 GLN B N 1
ATOM 2236 C CA . GLN B 1 137 ? -2.318 -3.717 -8.453 1 34.53 137 GLN B CA 1
ATOM 2237 C C . GLN B 1 137 ? -2.033 -5.016 -7.707 1 34.53 137 GLN B C 1
ATOM 2239 O O . GLN B 1 137 ? -1.91 -6.078 -8.32 1 34.53 137 GLN B O 1
ATOM 2244 N N . SER B 1 138 ? -1.508 -4.98 -6.453 1 34.66 138 SER B N 1
ATOM 2245 C CA . SER B 1 138 ? -1.053 -6.059 -5.582 1 34.66 138 SER B CA 1
ATOM 2246 C C . SER B 1 138 ? -2.16 -7.078 -5.34 1 34.66 138 SER B C 1
ATOM 2248 O O . SER B 1 138 ? -3.24 -6.73 -4.859 1 34.66 138 SER B O 1
ATOM 2250 N N . PRO B 1 139 ? -2.336 -8.039 -6.184 1 34.88 139 PRO B N 1
ATOM 2251 C CA . PRO B 1 139 ? -3.09 -9.188 -5.664 1 34.88 139 PRO B CA 1
ATOM 2252 C C . PRO B 1 139 ? -2.561 -9.68 -4.32 1 34.88 139 PRO B C 1
ATOM 2254 O O . PRO B 1 139 ? -1.504 -10.312 -4.262 1 34.88 139 PRO B O 1
ATOM 2257 N N . ASP B 1 140 ? -2.523 -8.977 -3.402 1 38.62 140 ASP B N 1
ATOM 2258 C CA . ASP B 1 140 ? -1.829 -9.25 -2.148 1 38.62 140 ASP B CA 1
ATOM 2259 C C . ASP B 1 140 ? -2.027 -10.703 -1.72 1 38.62 140 ASP B C 1
ATOM 2261 O O . ASP B 1 140 ? -1.109 -11.328 -1.186 1 38.62 140 ASP B O 1
ATOM 2265 N N . GLU B 1 141 ? -3.309 -11.227 -1.655 1 41.03 141 GLU B N 1
ATOM 2266 C CA . GLU B 1 141 ? -3.449 -12.336 -0.721 1 41.03 141 GLU B CA 1
ATOM 2267 C C . GLU B 1 141 ? -2.844 -13.617 -1.292 1 41.03 141 GLU B C 1
ATOM 2269 O O . GLU B 1 141 ? -2.381 -14.477 -0.542 1 41.03 141 GLU B O 1
ATOM 2274 N N . ALA B 1 142 ? -3.051 -13.805 -2.557 1 42.19 142 ALA B N 1
ATOM 2275 C CA . ALA B 1 142 ? -3.109 -15.234 -2.865 1 42.19 142 ALA B CA 1
ATOM 2276 C C . ALA B 1 142 ? -1.746 -15.891 -2.674 1 42.19 142 ALA B C 1
ATOM 2278 O O . ALA B 1 142 ? -1.663 -17.062 -2.307 1 42.19 142 ALA B O 1
ATOM 2279 N N . VAL B 1 143 ? -0.684 -15.297 -3.129 1 49.12 143 VAL B N 1
ATOM 2280 C CA . VAL B 1 143 ? 0.476 -16.141 -3.395 1 49.12 143 VAL B CA 1
ATOM 2281 C C . VAL B 1 143 ? 1.502 -15.977 -2.275 1 49.12 143 VAL B C 1
ATOM 2283 O O . VAL B 1 143 ? 2.709 -15.977 -2.527 1 49.12 143 VAL B O 1
ATOM 2286 N N . ASP B 1 144 ? 0.966 -15.758 -1.128 1 51.25 144 ASP B N 1
ATOM 2287 C CA . ASP B 1 144 ? 1.864 -15.375 -0.043 1 51.25 144 ASP B CA 1
ATOM 2288 C C . ASP B 1 144 ? 2.594 -16.594 0.522 1 51.25 144 ASP B C 1
ATOM 2290 O O . ASP B 1 144 ? 3.074 -16.562 1.657 1 51.25 144 ASP B O 1
ATOM 2294 N N . ASP B 1 145 ? 2.605 -17.719 -0.303 1 58.84 145 ASP B N 1
ATOM 2295 C CA . ASP B 1 145 ? 3.367 -18.828 0.236 1 58.84 145 ASP B CA 1
ATOM 2296 C C . ASP B 1 145 ? 4.824 -18.781 -0.212 1 58.84 145 ASP B C 1
ATOM 2298 O O . ASP B 1 145 ? 5.109 -18.703 -1.409 1 58.84 145 ASP B O 1
ATOM 2302 N N . PHE B 1 146 ? 5.707 -18.641 0.733 1 67.12 146 PHE B N 1
ATOM 2303 C CA . PHE B 1 146 ? 7.129 -18.5 0.446 1 67.12 146 PHE B CA 1
ATOM 2304 C C . PHE B 1 146 ? 7.863 -19.812 0.635 1 67.12 146 PHE B C 1
ATOM 2306 O O . PHE B 1 146 ? 9.086 -19.844 0.776 1 67.12 146 PHE B O 1
ATOM 2313 N N . SER B 1 147 ? 7.004 -21 0.811 1 60.03 147 SER B N 1
ATOM 2314 C CA . SER B 1 147 ? 7.66 -22.281 0.962 1 60.03 147 SER B CA 1
ATOM 2315 C C . SER B 1 147 ? 8.047 -22.875 -0.391 1 60.03 147 SER B C 1
ATOM 2317 O O . SER B 1 147 ? 7.391 -22.609 -1.399 1 60.03 147 SER B O 1
#

Sequence (294 aa):
MKPQFLIAVSIVFLTLASTYAYENLSNDKYQAVLKAYTGTEKLDEKNKKVDEISKDYTESEKKIVESIKAFFKLRAKAISTISTETKDILHEIKELRNKQKAAFARVSASDKKAAKFLLFAKPPNHVNTPGSPATTQSPDEAVDDFSMKPQFLIAVSIVFLTLASTYAYENLSNDKYQAVLKAYTGTEKLDEKNKKVDEISKDYTESEKKIVESIKAFFKLRAKAISTISTETKDILHEIKELRNKQKAAFARVSASDKKAAKFLLFAKPPNHVNTPGSPATTQSPDEAVDDFS

Secondary structure (DSSP, 8-state):
----GGGTHHHHTTT--------B--HHHHHHHHHTTSSSS-HHHHHHHHHHHTTTS-HHHHHHHHHHHHHHHHHHHHHHHS-HHHHHHHHHHHHHHHHHHHHHHTS-HHHHHHHHHHHH-----B---TT---------STT----/----GGGTHHHHTTT--------B--HHHHHHHHHTTSSSS-HHHHHHHHHHHTTTS-HHHHHHHHHHHHHHHHHHHHHHHS-HHHHHHHHHHHHHHHHHHHHHHTS-GGGHHHHHHHHH-----B---TT---------STT----

Nearest PDB structures (foldseek):
  8fod-assembly1_B  TM=2.478E-01  e=3.471E+00  Saccharomyces cerevisiae

Foldseek 3Di:
DPPPVVPPPPPVVPPPPVVVPPDDDDPVLVVLLVVLVPDPDDLVVSLVVSCVSCVPPDPSHVVVSVVVSVVVVVVVVVVVPDDPVVVVVVVVVVVVVVVVVVVLVPDDPVCNVVVCCLQFADDADDDPPPPDPRPRPGPHDDPNDPD/DDPVVPPPVVPVVPPPPVVVPPDDDDPVLVVLLVVLVVDPDDLVVSLVVSCVSCVPPDPSHVVVSVVVSVVVVVVVVVVVPDDPVVVVVVVVVVVVVVVVVVVLVPDDPVCNVVVCCLQFPADADDDPDPPDPRPPDGPHPDPNDPD

Solvent-accessible surface area (backbone atoms only — not comparable to full-atom values): 17387 Å² total; per-residue (Å²): 137,78,86,72,72,73,64,67,68,65,62,66,70,61,68,75,64,66,66,76,59,63,58,54,56,54,68,67,60,44,50,54,50,56,54,44,68,64,56,90,65,55,69,70,58,30,49,50,50,39,52,61,74,44,65,83,51,52,73,72,49,42,52,24,51,51,49,30,52,50,42,53,53,50,47,53,50,39,51,71,69,42,52,70,68,45,44,52,42,53,51,50,40,50,51,41,50,51,50,38,53,56,44,58,68,66,43,49,81,90,37,42,64,49,50,49,44,66,71,49,55,39,72,57,55,44,47,65,54,98,85,55,76,77,78,69,61,64,54,62,72,76,73,70,70,72,123,137,80,86,69,76,74,62,66,70,65,61,62,71,64,64,75,63,65,66,77,59,66,58,54,57,54,69,68,61,45,51,55,48,55,54,46,66,68,56,90,65,55,68,70,59,30,51,51,50,39,50,61,74,45,65,83,50,51,73,73,49,43,52,22,51,51,48,31,52,50,42,52,52,50,49,53,51,40,53,72,67,43,53,71,68,46,45,52,42,54,51,51,40,50,51,40,52,52,51,38,53,55,46,58,67,65,42,48,80,89,37,42,65,47,50,48,44,69,72,50,58,33,66,57,54,43,48,65,56,98,82,56,75,76,76,47,66,56,60,63,72,71,71,69,69,71,124